Protein AF-A0A914T7I3-F1 (afdb_monomer_lite)

Structure (mmCIF, N/CA/C/O backbone):
data_AF-A0A914T7I3-F1
#
_entry.id   AF-A0A914T7I3-F1
#
loop_
_atom_site.group_PDB
_atom_site.id
_atom_site.type_symbol
_atom_site.label_atom_id
_atom_site.label_alt_id
_atom_site.label_comp_id
_atom_site.label_asym_id
_atom_site.label_entity_id
_atom_site.label_seq_id
_atom_site.pdbx_PDB_ins_code
_atom_site.Cartn_x
_atom_site.Cartn_y
_atom_site.Cartn_z
_atom_site.occupancy
_atom_site.B_iso_or_equiv
_atom_site.auth_seq_id
_atom_site.auth_comp_id
_atom_site.auth_asym_id
_atom_site.auth_atom_id
_atom_site.pdbx_PDB_model_num
ATOM 1 N N . MET A 1 1 ? -18.092 8.099 -23.562 1.00 30.84 1 MET A N 1
ATOM 2 C CA . MET A 1 1 ? -17.342 7.133 -24.393 1.00 30.84 1 MET A CA 1
ATOM 3 C C . MET A 1 1 ? -16.176 7.878 -25.023 1.00 30.84 1 MET A C 1
ATOM 5 O O . MET A 1 1 ? -16.435 8.705 -25.885 1.00 30.84 1 MET A O 1
ATOM 9 N N . CYS A 1 2 ? -14.937 7.643 -24.582 1.00 32.59 2 CYS A N 1
ATOM 10 C CA . CYS A 1 2 ? -13.759 8.026 -25.370 1.00 32.59 2 CYS A CA 1
ATOM 11 C C . CYS A 1 2 ? -13.345 6.809 -26.188 1.00 32.59 2 CYS A C 1
ATOM 13 O O . CYS A 1 2 ? -13.200 5.716 -25.645 1.00 32.59 2 CYS A O 1
ATOM 15 N N . ARG A 1 3 ? -13.252 7.001 -27.499 1.00 40.59 3 ARG A N 1
ATOM 16 C CA . ARG A 1 3 ? -13.008 5.961 -28.489 1.00 40.59 3 ARG A CA 1
ATOM 17 C C . ARG A 1 3 ? -11.895 6.465 -29.398 1.00 40.59 3 ARG A C 1
ATOM 19 O O . ARG A 1 3 ? -12.193 7.022 -30.439 1.00 40.59 3 ARG A O 1
ATOM 26 N N . ASP A 1 4 ? -10.662 6.395 -28.910 1.00 36.91 4 ASP A N 1
ATOM 27 C CA . ASP A 1 4 ? -9.439 6.178 -29.695 1.00 36.91 4 ASP A CA 1
ATOM 28 C C . ASP A 1 4 ? -8.217 6.288 -28.781 1.00 36.91 4 ASP A C 1
ATOM 30 O O . ASP A 1 4 ? -8.103 7.219 -27.986 1.00 36.91 4 ASP A O 1
ATOM 34 N N . ILE A 1 5 ? -7.327 5.303 -28.888 1.00 45.00 5 ILE A N 1
ATOM 35 C CA . ILE A 1 5 ? -6.165 5.102 -28.007 1.00 45.00 5 ILE A CA 1
ATOM 36 C C . ILE A 1 5 ? -4.919 5.846 -28.542 1.00 45.00 5 ILE A C 1
ATOM 38 O O . ILE A 1 5 ? -3.933 6.038 -27.841 1.00 45.00 5 ILE A O 1
ATOM 42 N N . THR A 1 6 ? -4.984 6.368 -29.768 1.00 40.97 6 THR A N 1
ATOM 43 C CA . THR A 1 6 ? -3.854 6.994 -30.478 1.00 40.97 6 THR A CA 1
ATOM 44 C C . THR A 1 6 ? -3.780 8.510 -30.357 1.00 40.97 6 THR A C 1
ATOM 46 O O . THR A 1 6 ? -2.711 9.089 -30.536 1.00 40.97 6 THR A O 1
ATOM 49 N N . ASN A 1 7 ? -4.877 9.170 -30.000 1.00 31.97 7 ASN A N 1
ATOM 50 C CA . ASN A 1 7 ? -4.812 10.541 -29.530 1.00 31.97 7 ASN A CA 1
ATOM 51 C C . ASN A 1 7 ? -4.794 10.453 -28.022 1.00 31.97 7 ASN A C 1
ATOM 53 O O . ASN A 1 7 ? -5.837 10.154 -27.444 1.00 31.97 7 ASN A O 1
ATOM 57 N N . LEU A 1 8 ? -3.617 10.693 -27.426 1.00 43.69 8 LEU A N 1
ATOM 58 C CA . LEU A 1 8 ? -3.456 11.100 -26.033 1.00 43.69 8 LEU A CA 1
ATOM 59 C C . LEU A 1 8 ? -4.596 12.055 -25.721 1.00 43.69 8 LEU A C 1
ATOM 61 O O . LEU A 1 8 ? -4.519 13.256 -25.991 1.00 43.69 8 LEU A O 1
ATOM 65 N N . CYS A 1 9 ? -5.697 11.499 -25.222 1.00 40.34 9 CYS A N 1
ATOM 66 C CA . CYS A 1 9 ? -6.759 12.292 -24.692 1.00 40.34 9 CYS A CA 1
ATOM 67 C C . CYS A 1 9 ? -6.040 12.970 -23.542 1.00 40.34 9 CYS A C 1
ATOM 69 O O . CYS A 1 9 ? -5.784 12.358 -22.506 1.00 40.34 9 CYS A O 1
ATOM 71 N N . ASN A 1 10 ? -5.711 14.246 -23.737 1.00 44.91 10 ASN A N 1
ATOM 72 C CA . ASN A 1 10 ? -5.948 15.224 -22.709 1.00 44.91 10 ASN A CA 1
ATOM 73 C C . ASN A 1 10 ? -7.384 14.945 -22.269 1.00 44.91 10 ASN A C 1
ATOM 75 O O . ASN A 1 10 ? -8.338 15.560 -22.743 1.00 44.91 10 ASN A O 1
ATOM 79 N N . THR A 1 11 ? -7.541 13.994 -21.345 1.00 46.31 11 THR A N 1
ATOM 80 C CA . THR A 1 11 ? -8.465 14.173 -20.259 1.00 46.31 11 THR A CA 1
ATOM 81 C C . THR A 1 11 ? -7.987 15.484 -19.683 1.00 46.31 11 THR A C 1
ATOM 83 O O . THR A 1 11 ? -7.091 15.536 -18.839 1.00 46.31 11 THR A O 1
ATOM 86 N N . LEU A 1 12 ? -8.549 16.567 -20.236 1.00 37.44 12 LEU A N 1
ATOM 87 C CA . LEU A 1 12 ? -8.950 17.711 -19.465 1.00 37.44 12 LEU A CA 1
ATOM 88 C C . LEU A 1 12 ? -9.180 17.136 -18.086 1.00 37.44 12 LEU A C 1
ATOM 90 O O . LEU A 1 12 ? -9.976 16.204 -17.920 1.00 37.44 12 LEU A O 1
ATOM 94 N N . LEU A 1 13 ? -8.335 17.590 -17.171 1.00 42.75 13 LEU A N 1
ATOM 95 C CA . LEU A 1 13 ? -8.708 17.881 -15.812 1.00 42.75 13 LEU A CA 1
ATOM 96 C C . LEU A 1 13 ? -10.145 18.412 -15.865 1.00 42.75 13 LEU A C 1
ATOM 98 O O . LEU A 1 13 ? -10.390 19.612 -15.843 1.00 42.75 13 LEU A O 1
ATOM 102 N N . VAL A 1 14 ? -11.109 17.508 -16.033 1.00 35.22 14 VAL A N 1
ATOM 103 C CA . VAL A 1 14 ? -12.415 17.662 -15.474 1.00 35.22 14 VAL A CA 1
ATOM 104 C C . VAL A 1 14 ? -12.006 17.647 -14.031 1.00 35.22 14 VAL A C 1
ATOM 106 O O . VAL A 1 14 ? -11.635 16.611 -13.475 1.00 35.22 14 VAL A O 1
ATOM 109 N N . ASP A 1 15 ? -11.916 18.857 -13.506 1.00 38.00 15 ASP A N 1
ATOM 110 C CA . ASP A 1 15 ? -12.089 19.167 -12.112 1.00 38.00 15 ASP A CA 1
ATOM 111 C C . ASP A 1 15 ? -13.454 18.580 -11.739 1.00 38.00 15 ASP A C 1
ATOM 113 O O . ASP A 1 15 ? -14.461 19.260 -11.572 1.00 38.00 15 ASP A O 1
ATOM 117 N N . TYR A 1 16 ? -13.531 17.249 -11.751 1.00 38.94 16 TYR A N 1
ATOM 118 C CA . TYR A 1 16 ? -14.542 16.503 -11.071 1.00 38.94 16 TYR A CA 1
ATOM 119 C C . TYR A 1 16 ? -14.096 16.692 -9.643 1.00 38.94 16 TYR A C 1
ATOM 121 O O . TYR A 1 16 ? -13.355 15.882 -9.104 1.00 38.94 16 TYR A O 1
ATOM 129 N N . SER A 1 17 ? -14.443 17.852 -9.093 1.00 37.62 17 SER A N 1
ATOM 130 C CA . SER A 1 17 ? -14.629 17.992 -7.673 1.00 37.62 17 SER A CA 1
ATOM 131 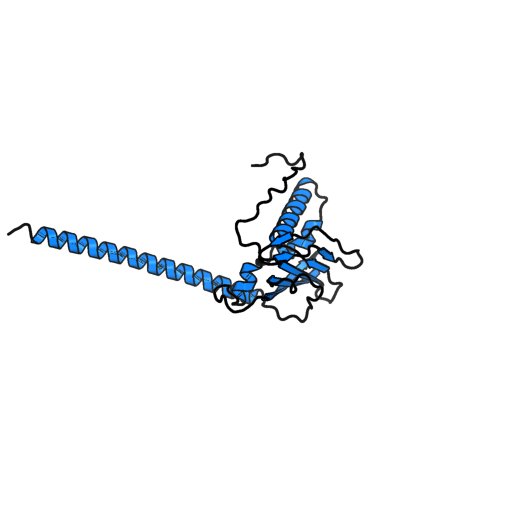C C . SER A 1 17 ? -15.720 16.973 -7.373 1.00 37.62 17 SER A C 1
ATOM 133 O O . SER A 1 17 ? -16.877 17.209 -7.750 1.00 37.62 17 SER A O 1
ATOM 135 N N . PRO A 1 18 ? -15.388 15.775 -6.846 1.00 40.47 18 PRO A N 1
ATOM 136 C CA . PRO A 1 18 ? -16.447 14.916 -6.369 1.00 40.47 18 PRO A CA 1
ATOM 137 C C . PRO A 1 18 ? -17.234 15.768 -5.369 1.00 40.47 18 PRO A C 1
ATOM 139 O O . PRO A 1 18 ? -16.640 16.455 -4.538 1.00 40.47 18 PRO A O 1
ATOM 142 N N . GLN A 1 19 ? -18.566 15.773 -5.454 1.00 43.12 19 GLN A N 1
ATOM 143 C CA . GLN A 1 19 ? -19.423 16.344 -4.406 1.00 43.12 19 GLN A CA 1
ATOM 144 C C . GLN A 1 19 ? -19.357 15.473 -3.136 1.00 43.12 19 GLN A C 1
ATOM 146 O O . GLN A 1 19 ? -20.359 15.016 -2.600 1.00 43.12 19 GLN A O 1
ATOM 151 N N . THR A 1 20 ? -18.147 15.220 -2.666 1.00 44.78 20 THR A N 1
ATOM 152 C CA . THR A 1 20 ? -17.792 14.617 -1.395 1.00 44.78 20 THR A CA 1
ATOM 153 C C . THR A 1 20 ? -16.919 15.661 -0.731 1.00 44.78 20 THR A C 1
ATOM 155 O O . THR A 1 20 ? -15.946 16.094 -1.344 1.00 44.78 20 THR A O 1
ATOM 158 N N . ASN A 1 21 ? -17.291 16.113 0.465 1.00 50.88 21 ASN A N 1
ATOM 159 C CA . ASN A 1 21 ? -16.536 17.089 1.247 1.00 50.88 21 ASN A CA 1
ATOM 160 C C . ASN A 1 21 ? -15.027 16.801 1.147 1.00 50.88 21 ASN A C 1
ATOM 162 O O . ASN A 1 21 ? -14.542 15.840 1.735 1.00 50.88 21 ASN A O 1
ATOM 166 N N . ILE A 1 22 ? -14.300 17.584 0.347 1.00 56.22 22 ILE A N 1
ATOM 167 C CA . ILE A 1 22 ? -12.868 17.388 0.120 1.00 56.22 22 ILE A CA 1
ATOM 168 C C . ILE A 1 22 ? -12.171 17.741 1.435 1.00 56.22 22 ILE A C 1
ATOM 170 O O . ILE A 1 22 ? -12.122 18.912 1.810 1.00 56.22 22 ILE A O 1
ATOM 174 N N . THR A 1 23 ? -11.697 16.738 2.179 1.00 70.00 23 THR A N 1
ATOM 175 C CA . THR A 1 23 ? -11.229 16.940 3.561 1.00 70.00 23 THR A CA 1
ATOM 176 C C . THR A 1 23 ? -9.726 17.159 3.699 1.00 70.00 23 THR A C 1
ATOM 178 O O . THR A 1 23 ? -9.313 17.755 4.693 1.00 70.00 23 THR A O 1
ATOM 181 N N . GLN A 1 24 ? -8.892 16.708 2.751 1.00 82.44 24 GLN A N 1
ATOM 182 C CA . GLN A 1 24 ? -7.433 16.842 2.864 1.00 82.44 24 GLN A CA 1
ATOM 183 C C . GLN A 1 24 ? -6.674 16.750 1.529 1.00 82.44 24 GLN A C 1
ATOM 185 O O . GLN A 1 24 ? -7.163 16.220 0.533 1.00 82.44 24 GLN A O 1
ATOM 190 N N . GLU A 1 25 ? -5.453 17.286 1.534 1.00 87.88 25 GLU A N 1
ATOM 191 C CA . GLU A 1 25 ? -4.462 17.169 0.461 1.00 87.88 25 GLU A CA 1
ATOM 192 C C . GLU A 1 25 ? -3.458 16.064 0.814 1.00 87.88 25 GLU A C 1
ATOM 194 O O . GLU A 1 25 ? -2.977 16.017 1.948 1.00 87.88 25 GLU A O 1
ATOM 199 N N . CYS A 1 26 ? -3.143 15.199 -0.149 1.00 88.19 26 CYS A N 1
ATOM 200 C CA . CYS A 1 26 ? -2.231 14.070 -0.016 1.00 88.19 26 CYS A CA 1
ATOM 201 C C . CYS A 1 26 ? -0.949 14.299 -0.826 1.00 88.19 26 CYS A C 1
ATOM 203 O O . CYS A 1 26 ? -1.005 14.585 -2.030 1.00 88.19 26 CYS A O 1
ATOM 205 N N . THR A 1 27 ? 0.206 14.115 -0.186 1.00 88.75 27 THR A N 1
ATOM 206 C CA . THR A 1 27 ? 1.511 14.101 -0.855 1.00 88.75 27 THR A CA 1
ATOM 207 C C . THR A 1 27 ? 1.590 12.893 -1.778 1.00 88.75 27 THR A C 1
ATOM 209 O O . THR A 1 27 ? 1.463 11.760 -1.319 1.00 88.75 27 THR A O 1
ATOM 212 N N . PHE A 1 28 ? 1.815 13.123 -3.073 1.00 89.31 28 PHE A N 1
ATOM 213 C CA . PHE A 1 28 ? 1.936 12.042 -4.050 1.00 89.31 28 PHE A CA 1
ATOM 214 C C . PHE A 1 28 ? 3.401 11.834 -4.432 1.00 89.31 28 PHE A C 1
ATOM 216 O O . PHE A 1 28 ? 3.978 12.630 -5.172 1.00 89.31 28 PHE A O 1
ATOM 223 N N . SER A 1 29 ? 4.002 10.752 -3.943 1.00 89.12 29 SER A N 1
ATOM 224 C CA . SER A 1 29 ? 5.387 10.405 -4.254 1.00 89.12 29 SER A CA 1
ATOM 225 C C . SER A 1 29 ? 5.620 8.899 -4.311 1.00 89.12 29 SER A C 1
ATOM 227 O O . SER A 1 29 ? 4.812 8.089 -3.849 1.00 89.12 29 SER A O 1
ATOM 229 N N . THR A 1 30 ? 6.742 8.513 -4.905 1.00 88.38 30 THR A N 1
ATOM 230 C CA . THR A 1 30 ? 7.237 7.139 -4.903 1.00 88.38 30 THR A CA 1
ATOM 231 C C . THR A 1 30 ? 8.731 7.143 -4.616 1.00 88.38 30 THR A C 1
ATOM 233 O O . THR A 1 30 ? 9.507 7.703 -5.385 1.00 88.38 30 THR A O 1
ATOM 236 N N . ASP A 1 31 ? 9.118 6.518 -3.511 1.00 88.00 31 ASP A N 1
ATOM 237 C CA . ASP A 1 31 ? 10.499 6.291 -3.106 1.00 88.00 31 ASP A CA 1
ATOM 238 C C . ASP A 1 31 ? 10.885 4.865 -3.498 1.00 88.00 31 ASP A C 1
ATOM 240 O O . ASP A 1 31 ? 10.358 3.898 -2.942 1.00 88.00 31 ASP A O 1
ATOM 244 N N . LEU A 1 32 ? 11.780 4.737 -4.475 1.00 84.88 32 LEU A N 1
ATOM 245 C CA . LEU A 1 32 ? 12.322 3.456 -4.920 1.00 84.88 32 LEU A CA 1
ATOM 246 C C . LEU A 1 32 ? 13.715 3.245 -4.308 1.00 84.88 32 LEU A C 1
ATOM 248 O O . LEU A 1 32 ? 14.496 4.199 -4.240 1.00 84.88 32 LEU A O 1
ATOM 252 N N . PRO A 1 33 ? 14.061 2.014 -3.893 1.00 79.56 33 PRO A N 1
ATOM 253 C CA . PRO A 1 33 ? 15.414 1.666 -3.490 1.00 79.56 33 PRO A CA 1
ATOM 254 C C . PRO A 1 33 ? 16.443 2.085 -4.535 1.00 79.56 33 PRO A C 1
ATOM 256 O O . PRO A 1 33 ? 16.257 1.824 -5.720 1.00 79.56 33 PRO A O 1
ATOM 259 N N . GLU A 1 34 ? 17.531 2.716 -4.090 1.00 76.06 34 GLU A N 1
ATOM 260 C CA . GLU A 1 34 ? 18.686 3.074 -4.937 1.00 76.06 34 GLU A CA 1
ATOM 261 C C . GLU A 1 34 ? 18.390 4.083 -6.066 1.00 76.06 34 GLU A C 1
ATOM 263 O O . GLU A 1 34 ? 19.274 4.408 -6.858 1.00 76.06 34 GLU A O 1
ATOM 268 N N . GLN A 1 35 ? 17.175 4.633 -6.116 1.00 79.19 35 GLN A N 1
ATOM 269 C CA . GLN A 1 35 ? 16.758 5.647 -7.080 1.00 79.19 35 GLN A CA 1
ATOM 270 C C . GLN A 1 35 ? 16.308 6.930 -6.372 1.00 79.19 35 GLN A C 1
ATOM 272 O O . GLN A 1 35 ? 16.127 6.982 -5.156 1.00 79.19 35 GLN A O 1
ATOM 277 N N . HIS A 1 36 ? 16.141 8.003 -7.145 1.00 79.44 36 HIS A N 1
ATOM 278 C CA . HIS A 1 36 ? 15.580 9.244 -6.625 1.00 79.44 36 HIS A CA 1
ATOM 279 C C . HIS A 1 36 ? 14.075 9.118 -6.379 1.00 79.44 36 HIS A C 1
ATOM 281 O O . HIS A 1 36 ? 13.356 8.479 -7.147 1.00 79.44 36 HIS A O 1
ATOM 287 N N . THR A 1 37 ? 13.598 9.801 -5.338 1.00 83.75 37 THR A N 1
ATOM 288 C CA . THR A 1 37 ? 12.171 9.987 -5.077 1.00 83.75 37 THR A CA 1
ATOM 289 C C . THR A 1 37 ? 11.483 10.619 -6.283 1.00 83.75 37 THR A C 1
ATOM 291 O O . THR A 1 37 ? 11.808 11.735 -6.695 1.00 83.75 37 THR A O 1
ATOM 294 N N . LEU A 1 38 ? 10.480 9.928 -6.815 1.00 85.69 38 LEU A N 1
ATOM 295 C CA . LEU A 1 38 ? 9.586 10.457 -7.834 1.00 85.69 38 LEU A CA 1
ATOM 296 C C . LEU A 1 38 ? 8.498 11.279 -7.141 1.00 85.69 38 LEU A C 1
ATOM 298 O O . LEU A 1 38 ? 7.660 10.726 -6.431 1.00 85.69 38 LEU A O 1
ATOM 302 N N . ILE A 1 39 ? 8.509 12.597 -7.334 1.00 86.06 39 ILE A N 1
ATOM 303 C CA . ILE A 1 39 ? 7.513 13.514 -6.764 1.00 86.06 39 ILE A CA 1
ATOM 304 C C . ILE A 1 39 ? 6.493 13.870 -7.843 1.00 86.06 39 ILE A C 1
ATOM 306 O O . ILE A 1 39 ? 6.851 14.344 -8.922 1.00 86.06 39 ILE A O 1
ATOM 310 N N . TYR A 1 40 ? 5.214 13.676 -7.539 1.00 86.25 40 TYR A N 1
ATOM 311 C CA . TYR A 1 40 ? 4.101 14.017 -8.416 1.00 86.25 40 TYR A CA 1
ATOM 312 C C . TYR A 1 40 ? 3.319 15.205 -7.858 1.00 86.25 40 TYR A C 1
ATOM 314 O O . TYR A 1 40 ? 3.501 15.641 -6.722 1.00 86.25 40 TYR A O 1
ATOM 322 N N . ARG A 1 41 ? 2.392 15.734 -8.664 1.00 86.44 41 ARG A N 1
ATOM 323 C CA . ARG A 1 41 ? 1.444 16.740 -8.178 1.00 86.44 41 ARG A CA 1
ATOM 324 C C . ARG A 1 41 ? 0.568 16.118 -7.094 1.00 86.44 41 ARG A C 1
ATOM 326 O O . ARG A 1 41 ? -0.090 15.113 -7.379 1.00 86.44 41 ARG A O 1
ATOM 333 N N . ASN A 1 42 ? 0.499 16.773 -5.937 1.00 87.81 42 ASN A N 1
ATOM 334 C CA . ASN A 1 42 ? -0.431 16.438 -4.863 1.00 87.81 42 ASN A CA 1
ATOM 335 C C . ASN A 1 42 ? -1.861 16.260 -5.386 1.00 87.81 42 ASN A C 1
ATOM 337 O O . ASN A 1 42 ? -2.243 16.760 -6.453 1.00 87.81 42 ASN A O 1
ATOM 341 N N . CYS A 1 43 ? -2.643 15.502 -4.637 1.00 87.00 43 CYS A N 1
ATOM 342 C CA . CYS A 1 43 ? -4.021 15.173 -4.966 1.00 87.00 43 CYS A CA 1
ATOM 343 C C . CYS A 1 43 ? -4.900 15.353 -3.728 1.00 87.00 43 CYS A C 1
ATOM 345 O O . CYS A 1 43 ? -4.392 15.458 -2.614 1.00 87.00 43 CYS A O 1
ATOM 347 N N . SER A 1 44 ? -6.213 15.417 -3.920 1.00 86.94 44 SER A N 1
ATOM 348 C CA . SER A 1 44 ? -7.165 15.610 -2.829 1.00 86.94 44 SER A CA 1
ATOM 349 C C . SER A 1 44 ? -8.128 14.438 -2.782 1.00 86.94 44 SER A C 1
ATOM 351 O O . SER A 1 44 ? -8.730 14.090 -3.796 1.00 86.94 44 SER A O 1
ATOM 353 N N . GLU A 1 45 ? -8.256 13.831 -1.610 1.00 85.69 45 GLU A N 1
ATOM 354 C CA . GLU A 1 45 ? -9.118 12.678 -1.370 1.00 85.69 45 GLU A CA 1
ATOM 355 C C . GLU A 1 45 ? -9.555 12.675 0.095 1.00 85.69 45 GLU A C 1
ATOM 357 O O . GLU A 1 45 ? -8.975 13.355 0.947 1.00 85.69 45 GLU A O 1
ATOM 362 N N . GLU A 1 46 ? -10.606 11.923 0.400 1.00 83.31 46 GLU A N 1
ATOM 363 C CA . GLU A 1 46 ? -11.057 11.762 1.776 1.00 83.31 46 GLU A CA 1
ATOM 364 C C . GLU A 1 46 ? -10.001 11.061 2.641 1.00 83.31 46 GLU A C 1
ATOM 366 O O . GLU A 1 46 ? -9.764 11.470 3.779 1.00 83.31 46 GLU A O 1
ATOM 371 N N . TRP A 1 47 ? -9.320 10.064 2.069 1.00 86.62 47 TRP A N 1
ATOM 372 C CA . TRP A 1 47 ? -8.294 9.244 2.704 1.00 86.62 47 TRP A CA 1
ATOM 373 C C . TRP A 1 47 ? -7.007 9.307 1.888 1.00 86.62 47 TRP A C 1
ATOM 375 O O . TRP A 1 47 ? -7.015 9.015 0.698 1.00 86.62 47 TRP A O 1
ATOM 385 N N . CYS A 1 48 ? -5.894 9.649 2.529 1.00 89.88 48 CYS A N 1
ATOM 386 C CA . CYS A 1 48 ? -4.574 9.462 1.934 1.00 89.88 48 CYS A CA 1
ATOM 387 C C . CYS A 1 48 ? -4.080 8.052 2.253 1.00 89.88 48 CYS A C 1
ATOM 389 O O . CYS A 1 48 ? -4.404 7.523 3.321 1.00 89.88 48 CYS A O 1
ATOM 391 N N . PHE A 1 49 ? -3.249 7.473 1.390 1.00 92.00 49 PHE A N 1
ATOM 392 C CA . PHE A 1 49 ? -2.582 6.208 1.682 1.00 92.00 49 PHE A CA 1
ATOM 393 C C . PHE A 1 49 ? -1.060 6.342 1.649 1.00 92.00 49 PHE A C 1
ATOM 395 O O . PHE A 1 49 ? -0.499 7.171 0.926 1.00 92.00 49 PHE A O 1
ATOM 402 N N . THR A 1 50 ? -0.414 5.454 2.395 1.00 93.50 50 THR A N 1
ATOM 403 C CA . THR A 1 50 ? 1.002 5.128 2.258 1.00 93.50 50 THR A CA 1
ATOM 404 C C . THR A 1 50 ? 1.136 3.615 2.174 1.00 93.50 50 THR A C 1
ATOM 406 O O . THR A 1 50 ? 0.610 2.889 3.013 1.00 93.50 50 THR A O 1
ATOM 409 N N . PHE A 1 51 ? 1.843 3.137 1.161 1.00 93.56 51 PHE A N 1
ATOM 410 C CA . PHE A 1 51 ? 2.151 1.736 0.939 1.00 93.56 51 PHE A CA 1
ATOM 411 C C . PHE A 1 51 ? 3.661 1.541 1.011 1.00 93.56 51 PHE A C 1
ATOM 413 O O . PHE A 1 51 ? 4.393 2.081 0.184 1.00 93.56 51 PHE A O 1
ATOM 420 N N . ILE A 1 52 ? 4.120 0.767 1.991 1.00 92.75 52 ILE A N 1
ATOM 421 C CA . ILE A 1 52 ? 5.509 0.308 2.064 1.00 92.75 52 ILE A CA 1
ATOM 422 C C . ILE A 1 52 ? 5.578 -1.163 1.670 1.00 92.75 52 ILE A C 1
ATOM 424 O O . ILE A 1 52 ? 4.704 -1.947 2.037 1.00 92.75 52 ILE A O 1
ATOM 428 N N . SER A 1 53 ? 6.609 -1.542 0.923 1.00 92.81 53 SER A N 1
ATOM 429 C CA . SER A 1 53 ? 6.830 -2.915 0.457 1.00 92.81 53 SER A CA 1
ATOM 430 C C . SER A 1 53 ? 8.305 -3.283 0.489 1.00 92.81 53 SER A C 1
ATOM 432 O O . SER A 1 53 ? 9.166 -2.419 0.353 1.00 92.81 53 SER A O 1
ATOM 434 N N . SER A 1 54 ? 8.591 -4.557 0.736 1.00 93.31 54 SER A N 1
ATOM 435 C CA . SER A 1 54 ? 9.945 -5.110 0.799 1.00 93.31 54 SER A CA 1
ATOM 436 C C . SER A 1 54 ? 9.877 -6.631 0.662 1.00 93.31 54 SER A C 1
ATOM 438 O O . SER A 1 54 ? 8.875 -7.253 1.036 1.00 93.31 54 SER A O 1
ATOM 440 N N . ASP A 1 55 ? 10.955 -7.240 0.182 1.00 92.25 55 ASP A N 1
ATOM 441 C CA . ASP A 1 55 ? 11.131 -8.690 0.200 1.00 92.25 55 ASP A CA 1
ATOM 442 C C . ASP A 1 55 ? 10.989 -9.233 1.629 1.00 92.25 55 ASP A C 1
ATOM 444 O O . ASP A 1 55 ? 11.449 -8.626 2.607 1.00 92.25 55 ASP A O 1
ATOM 448 N N . LYS A 1 56 ? 10.401 -10.426 1.789 1.00 89.44 56 LYS A N 1
ATOM 449 C CA . LYS A 1 56 ? 10.212 -11.024 3.125 1.00 89.44 56 LYS A CA 1
ATOM 450 C C . LYS A 1 56 ? 11.520 -11.257 3.881 1.00 89.44 56 LYS A C 1
ATOM 452 O O . LYS A 1 56 ? 11.509 -11.275 5.110 1.00 89.44 56 LYS A O 1
ATOM 457 N N . THR A 1 57 ? 12.633 -11.407 3.170 1.00 87.06 57 THR A N 1
ATOM 458 C CA . THR A 1 57 ? 13.977 -11.581 3.739 1.00 87.06 57 THR A CA 1
ATOM 459 C C . THR A 1 57 ? 14.581 -10.286 4.297 1.00 87.06 57 THR A C 1
ATOM 461 O O . THR A 1 57 ? 15.644 -10.345 4.908 1.00 87.06 57 THR A O 1
ATOM 464 N N . GLY A 1 58 ? 13.899 -9.140 4.159 1.00 76.81 58 GLY A N 1
ATOM 465 C CA . GLY A 1 58 ? 14.356 -7.843 4.669 1.00 76.81 58 GLY A CA 1
ATOM 466 C C . GLY A 1 58 ? 15.097 -6.998 3.632 1.00 76.81 58 GLY A C 1
ATOM 467 O O . GLY A 1 58 ? 16.061 -6.322 3.982 1.00 76.81 58 GLY A O 1
ATOM 468 N N . GLY A 1 59 ? 14.659 -7.050 2.371 1.00 80.38 59 GLY A N 1
ATOM 469 C CA . GLY A 1 59 ? 15.213 -6.246 1.280 1.00 80.38 59 GLY A CA 1
ATOM 470 C C . GLY A 1 59 ? 14.928 -4.747 1.422 1.00 80.38 59 GLY A C 1
ATOM 471 O O . GLY A 1 59 ? 14.245 -4.293 2.349 1.00 80.38 59 GLY A O 1
ATOM 472 N N . ALA A 1 60 ? 15.436 -3.954 0.482 1.00 84.62 60 ALA A N 1
ATOM 473 C CA . ALA A 1 60 ? 15.195 -2.517 0.476 1.00 84.62 60 ALA A CA 1
ATOM 474 C C . ALA A 1 60 ? 13.690 -2.196 0.398 1.00 84.62 60 ALA A C 1
ATOM 476 O O . ALA A 1 60 ? 12.912 -2.928 -0.210 1.00 84.62 60 ALA A O 1
ATOM 477 N N . THR A 1 61 ? 13.272 -1.124 1.074 1.00 89.06 61 THR A N 1
ATOM 478 C CA . THR A 1 61 ? 11.854 -0.762 1.170 1.00 89.06 61 THR A CA 1
ATOM 479 C C . THR A 1 61 ? 11.481 0.239 0.084 1.00 89.06 61 THR A C 1
ATOM 481 O O . THR A 1 61 ? 12.062 1.320 0.015 1.00 89.06 61 THR A O 1
ATOM 484 N N . THR A 1 62 ? 10.475 -0.101 -0.713 1.00 89.75 62 THR A N 1
ATOM 485 C CA . THR A 1 62 ? 9.797 0.824 -1.625 1.00 89.75 62 THR A CA 1
ATOM 486 C C . THR A 1 62 ? 8.638 1.485 -0.893 1.00 89.75 62 THR A C 1
ATOM 488 O O . THR A 1 62 ? 7.864 0.796 -0.227 1.00 89.75 62 THR A O 1
ATOM 491 N N . THR A 1 63 ? 8.481 2.801 -1.043 1.00 91.00 63 THR A N 1
ATOM 492 C CA . THR A 1 63 ? 7.365 3.559 -0.457 1.00 91.00 63 THR A CA 1
ATOM 493 C C . THR A 1 63 ? 6.566 4.266 -1.544 1.00 91.00 63 THR A C 1
ATOM 495 O O . THR A 1 63 ? 7.120 4.986 -2.364 1.00 91.00 63 THR A O 1
ATOM 498 N N . GLN A 1 64 ? 5.249 4.100 -1.547 1.00 91.00 64 GLN A N 1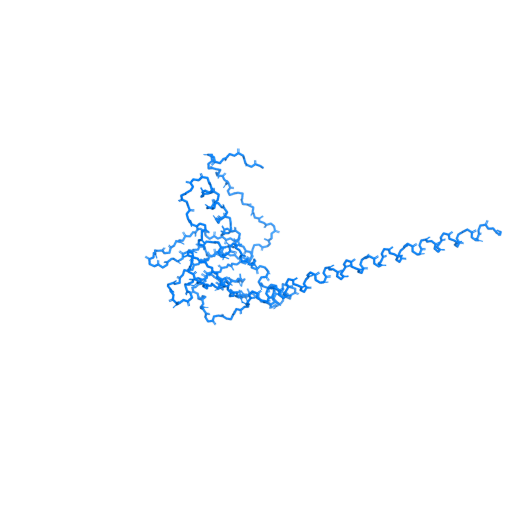
ATOM 499 C CA . GLN A 1 64 ? 4.316 4.827 -2.407 1.00 91.00 64 GLN A CA 1
ATOM 500 C C . GLN A 1 64 ? 3.344 5.603 -1.523 1.00 91.00 64 GLN A C 1
ATOM 502 O O . GLN A 1 64 ? 2.819 5.050 -0.562 1.00 91.00 64 GLN A O 1
ATOM 507 N N . LYS A 1 65 ? 3.098 6.875 -1.829 1.00 91.06 65 LYS A N 1
ATOM 508 C CA . LYS A 1 65 ? 2.178 7.737 -1.072 1.00 91.06 65 LYS A CA 1
ATOM 509 C C . LYS A 1 65 ? 1.246 8.456 -2.018 1.00 91.06 65 LYS A C 1
ATOM 511 O O . LYS A 1 65 ? 1.662 8.772 -3.126 1.00 91.06 65 LYS A O 1
ATOM 516 N N . GLY A 1 66 ? 0.036 8.779 -1.584 1.00 91.31 66 GLY A N 1
ATOM 517 C CA . GLY A 1 66 ? -0.834 9.686 -2.326 1.00 91.31 66 GLY A CA 1
ATOM 518 C C . GLY A 1 66 ? -2.306 9.387 -2.132 1.00 91.31 66 GLY A C 1
ATOM 519 O O . GLY A 1 66 ? -2.738 8.988 -1.053 1.00 91.31 66 GLY A O 1
ATOM 520 N N . CYS A 1 67 ? -3.064 9.601 -3.202 1.00 89.56 67 CYS A N 1
ATOM 521 C CA . CYS A 1 67 ? -4.478 9.261 -3.276 1.00 89.56 67 CYS A CA 1
ATOM 522 C C . CYS A 1 67 ? -4.632 7.876 -3.893 1.00 89.56 67 CYS A C 1
ATOM 524 O O . CYS A 1 67 ? -3.985 7.550 -4.900 1.00 89.56 67 CYS A O 1
ATOM 526 N N . GLU A 1 68 ? -5.504 7.081 -3.296 1.00 88.06 68 GLU A N 1
ATOM 527 C CA . GLU A 1 68 ? -5.859 5.747 -3.740 1.00 88.06 68 GLU A CA 1
ATOM 528 C C . GLU A 1 68 ? -6.417 5.803 -5.164 1.00 88.06 68 GLU A C 1
ATOM 530 O O . GLU A 1 68 ? -5.860 5.171 -6.062 1.00 88.06 68 GLU A O 1
ATOM 535 N N . SER A 1 69 ? -7.431 6.637 -5.415 1.00 88.44 69 SER A N 1
ATOM 536 C CA . SER A 1 69 ? -8.047 6.784 -6.745 1.00 88.44 69 SER A CA 1
ATOM 537 C C . SER A 1 69 ? -7.029 7.075 -7.851 1.00 88.44 69 SER A C 1
ATOM 539 O O . SER A 1 69 ? -7.047 6.447 -8.913 1.00 88.44 69 SER A O 1
ATOM 541 N N . ARG A 1 70 ? -6.094 7.996 -7.598 1.00 88.88 70 ARG A N 1
ATOM 542 C CA . ARG A 1 70 ? -5.077 8.393 -8.579 1.00 88.88 70 ARG A CA 1
ATOM 543 C C . ARG A 1 70 ? -4.034 7.302 -8.817 1.00 88.88 70 ARG A C 1
ATOM 545 O O . ARG A 1 70 ? -3.591 7.124 -9.951 1.00 88.88 70 ARG A O 1
ATOM 552 N N . SER A 1 71 ? -3.671 6.561 -7.775 1.00 89.31 71 SER A N 1
ATOM 553 C CA . SER A 1 71 ? -2.724 5.446 -7.879 1.00 89.31 71 SER A CA 1
ATOM 554 C C . SER A 1 71 ? -3.334 4.262 -8.627 1.00 89.31 71 SER A C 1
ATOM 556 O O . SER A 1 71 ? -2.684 3.679 -9.494 1.00 89.31 71 SER A O 1
ATOM 558 N N . LEU A 1 72 ? -4.613 3.965 -8.379 1.00 90.06 72 LEU A N 1
ATOM 559 C CA . LEU A 1 72 ? -5.361 2.946 -9.117 1.00 90.06 72 LEU A CA 1
ATOM 560 C C . LEU A 1 72 ? -5.545 3.320 -10.587 1.00 90.06 72 LEU A C 1
ATOM 562 O O . LEU A 1 72 ? -5.376 2.472 -11.461 1.00 90.06 72 LEU A O 1
ATOM 566 N N . LEU A 1 73 ? -5.844 4.588 -10.877 1.00 89.81 73 LEU A N 1
ATOM 567 C CA . LEU A 1 73 ? -5.934 5.059 -12.256 1.00 89.81 73 LEU A CA 1
ATOM 568 C C . LEU A 1 73 ? -4.599 4.877 -12.988 1.00 89.81 73 LEU A C 1
ATOM 570 O O . LEU A 1 73 ? -4.585 4.346 -14.097 1.00 89.81 73 LEU A O 1
ATOM 574 N N . LYS A 1 74 ? -3.482 5.254 -12.350 1.00 88.50 74 LYS A N 1
ATOM 575 C CA . LYS A 1 74 ? -2.142 5.063 -12.918 1.00 88.50 74 LYS A CA 1
ATOM 576 C C . LYS A 1 74 ? -1.851 3.581 -13.184 1.00 88.50 74 LYS A C 1
ATOM 578 O O . LYS A 1 74 ? -1.336 3.259 -14.249 1.00 88.50 74 LYS A O 1
ATOM 583 N N . HIS A 1 75 ? -2.229 2.681 -12.271 1.00 91.19 75 HIS A N 1
ATOM 584 C CA . HIS A 1 75 ? -2.110 1.234 -12.485 1.00 91.19 75 HIS A CA 1
ATOM 585 C C . HIS A 1 75 ? -2.853 0.779 -13.748 1.00 91.19 75 HIS A C 1
ATOM 587 O O . HIS A 1 75 ? -2.266 0.129 -14.610 1.00 91.19 75 HIS A O 1
ATOM 593 N N . VAL A 1 76 ? -4.133 1.149 -13.875 1.00 92.12 76 VAL A N 1
ATOM 594 C CA . VAL A 1 76 ? -4.974 0.761 -15.019 1.00 92.12 76 VAL A CA 1
ATOM 595 C C . VAL A 1 76 ? -4.405 1.300 -16.332 1.00 92.12 76 VAL A C 1
ATOM 597 O O . VAL A 1 76 ? -4.342 0.564 -17.312 1.00 92.12 76 VAL A O 1
ATOM 600 N N . GLN A 1 77 ? -3.949 2.554 -16.351 1.00 90.81 77 GLN A N 1
ATOM 601 C CA . GLN A 1 77 ? -3.324 3.163 -17.528 1.00 90.81 77 GLN A CA 1
ATOM 602 C C . GLN A 1 77 ? -2.025 2.451 -17.914 1.00 90.81 77 GLN A C 1
ATOM 604 O O . GLN A 1 77 ? -1.851 2.088 -19.075 1.00 90.81 77 GLN A O 1
ATOM 609 N N . ASN A 1 78 ? -1.142 2.199 -16.946 1.00 89.69 78 ASN A N 1
ATOM 610 C CA . ASN A 1 78 ? 0.125 1.520 -17.200 1.00 89.69 78 ASN A CA 1
ATOM 611 C C . ASN A 1 78 ? -0.090 0.095 -17.722 1.00 89.69 78 ASN A C 1
ATOM 613 O O . ASN A 1 78 ? 0.583 -0.325 -18.661 1.00 89.69 78 ASN A O 1
ATOM 617 N N . LYS A 1 79 ? -1.072 -0.621 -17.166 1.00 92.00 79 LYS A N 1
ATOM 618 C CA . LYS A 1 79 ? -1.438 -1.957 -17.631 1.00 92.00 79 LYS A CA 1
ATOM 619 C C . LYS A 1 79 ? -2.027 -1.936 -19.043 1.00 92.00 79 LYS A C 1
ATOM 621 O O . LYS A 1 79 ? -1.657 -2.773 -19.853 1.00 92.00 79 LYS A O 1
ATOM 626 N N . ALA A 1 80 ? -2.891 -0.971 -19.363 1.00 90.75 80 ALA A N 1
ATOM 627 C CA . ALA A 1 80 ? -3.448 -0.831 -20.710 1.00 90.75 80 ALA A CA 1
ATOM 628 C C . ALA A 1 80 ? -2.356 -0.553 -21.761 1.00 90.75 80 ALA A C 1
ATOM 630 O O . ALA A 1 80 ? -2.362 -1.156 -22.831 1.00 90.75 80 ALA A O 1
ATOM 631 N N . ILE A 1 81 ? -1.381 0.303 -21.428 1.00 90.62 81 ILE A N 1
ATOM 632 C CA . ILE A 1 81 ? -0.212 0.577 -22.280 1.00 90.62 81 ILE A CA 1
ATOM 633 C C . ILE A 1 81 ? 0.607 -0.701 -22.499 1.00 90.62 81 ILE A C 1
ATOM 635 O O . ILE A 1 81 ? 1.012 -0.984 -23.621 1.00 90.62 81 ILE A O 1
ATOM 639 N N . ASP A 1 82 ? 0.839 -1.499 -21.457 1.00 91.44 82 ASP A N 1
ATOM 640 C CA . ASP A 1 82 ? 1.543 -2.778 -21.599 1.00 91.44 82 ASP A CA 1
ATOM 641 C C . ASP A 1 82 ? 0.752 -3.804 -22.424 1.00 91.44 82 ASP A C 1
ATOM 643 O O . ASP A 1 82 ? 1.300 -4.563 -23.224 1.00 91.44 82 ASP A O 1
ATOM 647 N N . GLU A 1 83 ? -0.570 -3.829 -22.267 1.00 92.50 83 GLU A N 1
ATOM 648 C CA . GLU A 1 83 ? -1.441 -4.695 -23.051 1.00 92.50 83 GLU A CA 1
ATOM 649 C C . GLU A 1 83 ? -1.347 -4.385 -24.550 1.00 92.50 83 GLU A C 1
ATOM 651 O O . GLU A 1 83 ? -1.303 -5.327 -25.348 1.00 92.50 83 GLU A O 1
ATOM 656 N N . GLU A 1 84 ? -1.236 -3.104 -24.903 1.00 92.31 84 GLU A N 1
ATOM 657 C CA . GLU A 1 84 ? -1.114 -2.607 -26.274 1.00 92.31 84 GLU A CA 1
ATOM 658 C C . GLU A 1 84 ? 0.308 -2.733 -26.844 1.00 92.31 84 GLU A C 1
ATOM 660 O O . GLU A 1 84 ? 0.486 -3.259 -27.943 1.00 92.31 84 GLU A O 1
ATOM 665 N N . PHE A 1 85 ? 1.327 -2.288 -26.103 1.00 91.44 85 PHE A N 1
ATOM 666 C CA . PHE A 1 85 ? 2.695 -2.117 -26.609 1.00 91.44 85 PHE A CA 1
ATOM 667 C C . PHE A 1 85 ? 3.717 -3.122 -26.057 1.00 91.44 85 PHE A C 1
ATOM 669 O O . PHE A 1 85 ? 4.833 -3.185 -26.574 1.00 91.44 85 PHE A O 1
ATOM 676 N N . LYS A 1 86 ? 3.360 -3.922 -25.040 1.00 89.81 86 LYS A N 1
ATOM 677 C CA . LYS A 1 86 ? 4.216 -4.953 -24.407 1.00 89.81 86 LYS A CA 1
ATOM 678 C C . LYS A 1 86 ? 5.552 -4.429 -23.875 1.00 89.81 86 LYS A C 1
ATOM 680 O O . LYS A 1 86 ? 6.560 -5.133 -23.919 1.00 89.81 86 LYS A O 1
ATOM 685 N N . ASN A 1 87 ? 5.583 -3.176 -23.434 1.00 85.25 87 ASN A N 1
ATOM 686 C CA . ASN A 1 87 ? 6.811 -2.486 -23.049 1.00 85.25 87 ASN A CA 1
ATOM 687 C C . ASN A 1 87 ? 6.713 -1.742 -21.711 1.00 85.25 87 ASN A C 1
ATOM 689 O O . ASN A 1 87 ? 7.628 -0.982 -21.393 1.00 85.25 87 ASN A O 1
ATOM 693 N N . ASN A 1 88 ? 5.639 -1.927 -20.937 1.00 84.25 88 ASN A N 1
ATOM 694 C CA . ASN A 1 88 ? 5.437 -1.177 -19.702 1.00 84.25 88 ASN A CA 1
ATOM 695 C C . ASN A 1 88 ? 5.288 -2.120 -18.509 1.00 84.25 88 ASN A C 1
ATOM 697 O O . ASN A 1 88 ? 4.241 -2.711 -18.289 1.00 84.25 88 ASN A O 1
ATOM 701 N N . THR A 1 89 ? 6.324 -2.216 -17.682 1.00 85.25 89 THR A N 1
ATOM 702 C CA . THR A 1 89 ? 6.311 -3.061 -16.481 1.00 85.25 89 THR A CA 1
ATOM 703 C C . THR A 1 89 ? 5.917 -2.302 -15.213 1.00 85.25 89 THR A C 1
ATOM 705 O O . THR A 1 89 ? 5.788 -2.905 -14.149 1.00 85.25 89 THR A O 1
ATOM 708 N N . GLU A 1 90 ? 5.674 -0.988 -15.285 1.00 83.75 90 GLU A N 1
ATOM 709 C CA . GLU A 1 90 ? 5.417 -0.168 -14.094 1.00 83.75 90 GLU A CA 1
ATOM 710 C C . GLU A 1 90 ? 4.145 -0.578 -13.333 1.00 83.75 90 GLU A C 1
ATOM 712 O O . GLU A 1 90 ? 4.001 -0.305 -12.138 1.00 83.75 90 GLU A O 1
ATOM 717 N N . TRP A 1 91 ? 3.193 -1.225 -14.010 1.00 86.44 91 TRP A N 1
ATOM 718 C CA . TRP A 1 91 ? 1.956 -1.688 -13.382 1.00 86.44 91 TRP A CA 1
ATOM 719 C C . TRP A 1 91 ? 2.197 -2.812 -12.362 1.00 86.44 91 TRP A C 1
ATOM 721 O O . TRP A 1 91 ? 1.394 -2.956 -11.438 1.00 86.44 91 TRP A O 1
ATOM 731 N N . HIS A 1 92 ? 3.308 -3.556 -12.459 1.00 86.94 92 HIS A N 1
ATOM 732 C CA . HIS A 1 92 ? 3.665 -4.596 -11.488 1.00 86.94 92 HIS A CA 1
ATOM 733 C C . HIS A 1 92 ? 3.854 -4.018 -10.078 1.00 86.94 92 HIS A C 1
ATOM 735 O O . HIS A 1 92 ? 3.286 -4.553 -9.130 1.00 86.94 92 HIS A O 1
ATOM 741 N N . TYR A 1 93 ? 4.521 -2.867 -9.943 1.00 82.19 93 TYR A N 1
ATOM 742 C CA . TYR A 1 93 ? 4.770 -2.220 -8.643 1.00 82.19 93 TYR A CA 1
ATOM 743 C C . TYR A 1 93 ? 3.502 -1.718 -7.942 1.00 82.19 93 TYR A C 1
ATOM 745 O O . TYR A 1 93 ? 3.456 -1.583 -6.720 1.00 82.19 93 TYR A O 1
ATOM 753 N N . SER A 1 94 ? 2.461 -1.402 -8.714 1.00 86.81 94 SER A N 1
ATOM 754 C CA . SER A 1 94 ? 1.172 -0.929 -8.190 1.00 86.81 94 SER A CA 1
ATOM 755 C C . SER A 1 94 ? 0.142 -2.052 -8.056 1.00 86.81 94 SER A C 1
ATOM 757 O O . SER A 1 94 ? -0.917 -1.842 -7.466 1.00 86.81 94 SER A O 1
ATOM 759 N N . LYS A 1 95 ? 0.447 -3.257 -8.556 1.00 91.75 95 LYS A N 1
ATOM 760 C CA . LYS A 1 95 ? -0.445 -4.417 -8.491 1.00 91.75 95 LYS A CA 1
ATOM 761 C C . LYS A 1 95 ? -0.824 -4.808 -7.057 1.00 91.75 95 LYS A C 1
ATOM 763 O O . LYS A 1 95 ? -2.018 -4.993 -6.831 1.00 91.75 95 LYS A O 1
ATOM 768 N N . PRO A 1 96 ? 0.098 -4.886 -6.075 1.00 92.31 96 PRO A N 1
ATOM 769 C CA . PRO A 1 96 ? -0.282 -5.246 -4.709 1.00 92.31 96 PRO A CA 1
ATOM 770 C C . PRO A 1 96 ? -1.295 -4.264 -4.107 1.00 92.31 96 PRO A C 1
ATOM 772 O O . PRO A 1 96 ? -2.254 -4.678 -3.461 1.00 92.31 96 PRO A O 1
ATOM 775 N N . LEU A 1 97 ? -1.135 -2.966 -4.381 1.00 91.44 97 LEU A N 1
ATOM 776 C CA . LEU A 1 97 ? -2.080 -1.926 -3.969 1.00 91.44 97 LEU A CA 1
ATOM 777 C C . LEU A 1 97 ? -3.422 -2.026 -4.723 1.00 91.44 97 LEU A C 1
ATOM 779 O O . LEU A 1 97 ? -4.489 -1.792 -4.148 1.00 91.44 97 LEU A O 1
ATOM 783 N N . TYR A 1 98 ? -3.389 -2.385 -6.008 1.00 92.75 98 TYR A N 1
ATOM 784 C CA . TYR A 1 98 ? -4.585 -2.588 -6.830 1.00 92.75 98 TYR A CA 1
ATOM 785 C C . TYR A 1 98 ? -5.410 -3.814 -6.402 1.00 92.75 98 TYR A C 1
ATOM 787 O O . TYR A 1 98 ? -6.638 -3.750 -6.373 1.00 92.75 98 TYR A O 1
ATOM 795 N N . ASP A 1 99 ? -4.758 -4.905 -6.009 1.00 92.75 99 ASP A N 1
ATOM 796 C CA . ASP A 1 99 ? -5.434 -6.136 -5.578 1.00 92.75 99 ASP A CA 1
ATOM 797 C C . ASP A 1 99 ? -5.903 -6.074 -4.106 1.00 92.75 99 ASP A C 1
ATOM 799 O O . ASP A 1 99 ? -6.687 -6.913 -3.655 1.00 92.75 99 ASP A O 1
ATOM 803 N N . SER A 1 100 ? -5.442 -5.075 -3.349 1.00 93.56 100 SER A N 1
ATOM 804 C CA . SER A 1 100 ? -5.754 -4.915 -1.927 1.00 93.56 100 SER A CA 1
ATOM 805 C C . SER A 1 100 ? -7.126 -4.276 -1.655 1.00 93.56 100 SER A C 1
ATOM 807 O O . SER A 1 100 ? -7.672 -3.568 -2.507 1.00 93.56 100 SER A O 1
ATOM 809 N N . PRO A 1 101 ? -7.691 -4.492 -0.449 1.00 93.56 101 PRO A N 1
ATOM 810 C CA . PRO A 1 101 ? -8.856 -3.761 0.046 1.00 93.56 101 PRO A CA 1
ATOM 811 C C . PRO A 1 101 ? -8.670 -2.245 -0.032 1.00 93.56 101 PRO A C 1
ATOM 813 O O . PRO A 1 101 ? -7.564 -1.736 0.155 1.00 93.56 101 PRO A O 1
ATOM 816 N N . ARG A 1 102 ? -9.769 -1.529 -0.277 1.00 91.62 102 ARG A N 1
ATOM 817 C CA . ARG A 1 102 ? -9.760 -0.063 -0.358 1.00 91.62 102 ARG A CA 1
ATOM 818 C C . ARG A 1 102 ? -9.631 0.566 1.025 1.00 91.62 102 ARG A C 1
ATOM 820 O O . ARG A 1 102 ? -10.043 -0.046 2.013 1.00 91.62 102 ARG A O 1
ATOM 827 N N . CYS A 1 103 ? -9.167 1.812 1.109 1.00 90.56 103 CYS A N 1
ATOM 828 C CA . CYS A 1 103 ? -8.992 2.472 2.405 1.00 90.56 103 CYS A CA 1
ATOM 829 C C . CYS A 1 103 ? -10.271 2.502 3.250 1.00 90.56 103 CYS A C 1
ATOM 831 O O . CYS A 1 103 ? -10.242 2.118 4.419 1.00 90.56 103 CYS A O 1
ATOM 833 N N . ASN A 1 104 ? -11.408 2.847 2.643 1.00 88.31 104 ASN A N 1
ATOM 834 C CA . ASN A 1 104 ? -12.697 2.841 3.337 1.00 88.31 104 ASN A CA 1
ATOM 835 C C . ASN A 1 104 ? -13.028 1.467 3.956 1.00 88.31 104 ASN A C 1
ATOM 837 O O . ASN A 1 104 ? -13.526 1.376 5.077 1.00 88.31 104 ASN A O 1
ATOM 841 N N . GLU A 1 105 ? -12.700 0.380 3.253 1.00 90.31 105 GLU A N 1
ATOM 842 C CA . GLU A 1 105 ? -12.907 -0.979 3.754 1.00 90.31 105 GLU A CA 1
ATOM 843 C C . GLU A 1 105 ? -11.970 -1.308 4.922 1.00 90.31 105 GLU A C 1
ATOM 845 O O . GLU A 1 105 ? -12.430 -1.837 5.932 1.00 90.31 105 GLU A O 1
ATOM 850 N N . ILE A 1 106 ? -10.683 -0.966 4.814 1.00 92.19 106 ILE A N 1
ATOM 851 C CA . ILE A 1 106 ? -9.675 -1.173 5.869 1.00 92.19 106 ILE A CA 1
ATOM 852 C C . ILE A 1 106 ? -10.107 -0.485 7.169 1.00 92.19 106 ILE A C 1
ATOM 854 O O . ILE A 1 106 ? -10.073 -1.078 8.246 1.00 92.19 106 ILE A O 1
ATOM 858 N N . ILE A 1 107 ? -10.554 0.762 7.056 1.00 88.88 107 ILE A N 1
ATOM 859 C CA . ILE A 1 107 ? -10.961 1.604 8.182 1.00 88.88 107 ILE A CA 1
ATOM 860 C C . ILE A 1 107 ? -12.230 1.071 8.851 1.00 88.88 107 ILE A C 1
ATOM 862 O O . ILE A 1 107 ? -12.263 0.888 10.071 1.00 88.88 107 ILE A O 1
ATOM 866 N N . THR A 1 108 ? -13.235 0.717 8.047 1.00 87.44 108 THR A N 1
ATOM 867 C CA . THR A 1 108 ? -14.488 0.137 8.550 1.00 87.44 108 THR A CA 1
ATOM 868 C C . THR A 1 108 ? -14.243 -1.230 9.203 1.00 87.44 108 THR A C 1
ATOM 870 O O . THR A 1 108 ? -14.804 -1.539 10.256 1.00 87.44 108 THR A O 1
ATOM 873 N N . ALA A 1 109 ? -13.358 -2.052 8.628 1.00 89.12 109 ALA A N 1
ATOM 874 C CA . ALA A 1 109 ? -12.980 -3.348 9.191 1.00 89.12 109 ALA A CA 1
ATOM 875 C C . ALA A 1 109 ? -12.227 -3.219 10.526 1.00 89.12 109 ALA A C 1
ATOM 877 O O . ALA A 1 109 ? -12.400 -4.066 11.404 1.00 89.12 109 ALA A O 1
ATOM 878 N N . ALA A 1 110 ? -11.459 -2.142 10.713 1.00 87.69 110 ALA A N 1
ATOM 879 C CA . ALA A 1 110 ? -10.846 -1.792 11.995 1.00 87.69 110 ALA A CA 1
ATOM 880 C C . ALA A 1 110 ? -11.853 -1.258 13.035 1.00 87.69 110 ALA A C 1
ATOM 882 O O . ALA A 1 110 ? -11.477 -0.999 14.178 1.00 87.69 110 ALA A O 1
ATOM 883 N N . GLY A 1 111 ? -13.132 -1.113 12.669 1.00 84.00 111 GLY A N 1
ATOM 884 C CA . GLY A 1 111 ? -14.192 -0.625 13.552 1.00 84.00 111 GLY A CA 1
ATOM 885 C C . GLY A 1 111 ? -14.177 0.889 13.755 1.00 84.00 111 GLY A C 1
ATOM 886 O O . GLY A 1 111 ? -14.781 1.377 14.710 1.00 84.00 111 GLY A O 1
ATOM 887 N N . LEU A 1 112 ? -13.489 1.629 12.884 1.00 77.31 112 LEU A N 1
ATOM 888 C CA . LEU A 1 112 ? -13.463 3.086 12.895 1.00 77.31 112 LEU A CA 1
ATOM 889 C C . LEU A 1 112 ? -14.449 3.593 11.840 1.00 77.31 112 LEU A C 1
ATOM 891 O O . LEU A 1 112 ? -14.092 3.769 10.684 1.00 77.31 112 LEU A O 1
ATOM 895 N N . ASN A 1 113 ? -15.707 3.800 12.227 1.00 63.88 113 ASN A N 1
ATOM 896 C CA . ASN A 1 113 ? -16.730 4.355 11.338 1.00 63.88 113 ASN A CA 1
ATOM 897 C C . ASN A 1 113 ? -16.964 5.833 11.667 1.00 63.88 113 ASN A C 1
ATOM 899 O O . ASN A 1 113 ? -16.926 6.229 12.833 1.00 63.88 113 ASN A O 1
ATOM 903 N N . GLU A 1 114 ? -17.288 6.635 10.652 1.00 55.88 114 GLU A N 1
ATOM 904 C CA . GLU A 1 114 ? -17.566 8.076 10.783 1.00 55.88 114 GLU A CA 1
ATOM 905 C C . GLU A 1 114 ? -18.813 8.425 11.616 1.00 55.88 114 GLU A C 1
ATOM 907 O O . GLU A 1 114 ? -19.080 9.598 11.871 1.00 55.88 114 GLU A O 1
ATOM 912 N N . GLU A 1 115 ? -19.582 7.434 12.075 1.00 55.47 115 GLU A N 1
ATOM 913 C CA . GLU A 1 115 ? -20.828 7.633 12.829 1.00 55.47 115 GLU A CA 1
ATOM 914 C C . GLU A 1 115 ? -20.624 8.297 14.204 1.00 55.47 115 GLU A C 1
ATOM 916 O O . GLU A 1 115 ? -21.600 8.631 14.876 1.00 55.47 115 GLU A O 1
ATOM 921 N N . ASN A 1 116 ? -19.373 8.534 14.622 1.00 48.91 116 ASN A N 1
ATOM 922 C CA . ASN A 1 116 ? -19.045 9.230 15.861 1.00 48.91 116 ASN A CA 1
ATOM 923 C C . ASN A 1 116 ? -18.387 10.605 15.587 1.00 48.91 116 ASN A C 1
ATOM 925 O O . ASN A 1 116 ? -17.158 10.724 15.574 1.00 48.91 116 ASN A O 1
ATOM 929 N N . PRO A 1 117 ? -19.180 11.680 15.393 1.00 45.31 117 PRO A N 1
ATOM 930 C CA . PRO A 1 117 ? -18.701 12.985 14.914 1.00 45.31 117 PRO A CA 1
ATOM 931 C C . PRO A 1 117 ? -17.765 13.736 15.879 1.00 45.31 117 PRO A C 1
ATOM 933 O O . PRO A 1 117 ? -17.196 14.762 15.508 1.00 45.31 117 PRO A O 1
ATOM 936 N N . PHE A 1 118 ? -17.587 13.252 17.113 1.00 45.59 118 PHE A N 1
ATOM 937 C CA . PHE A 1 118 ? -16.757 13.896 18.137 1.00 45.59 118 PHE A CA 1
ATOM 938 C C . PHE A 1 118 ? -15.367 13.277 18.338 1.00 45.59 118 PHE A C 1
ATOM 940 O O . PHE A 1 118 ? -14.582 13.807 19.124 1.00 45.59 118 PHE A O 1
ATOM 947 N N . SER A 1 119 ? -15.008 12.206 17.631 1.00 48.53 119 SER A N 1
ATOM 948 C CA . SER A 1 119 ? -13.726 11.536 17.862 1.00 48.53 119 SER A CA 1
ATOM 949 C C . SER A 1 119 ? -13.110 11.006 16.575 1.00 48.53 119 SER A C 1
ATOM 951 O O . SER A 1 119 ? -13.382 9.875 16.193 1.00 48.53 119 SER A O 1
ATOM 953 N N . GLN A 1 120 ? -12.250 11.829 15.968 1.00 56.62 120 GLN A N 1
ATOM 954 C CA . GLN A 1 120 ? -10.924 11.489 15.418 1.00 56.62 120 GLN A CA 1
ATOM 955 C C . GLN A 1 120 ? -10.613 12.422 14.237 1.00 56.62 120 GLN A C 1
ATOM 957 O O . GLN A 1 120 ? -10.843 12.100 13.077 1.00 56.62 120 GLN A O 1
ATOM 962 N N . LYS A 1 121 ? -10.078 13.615 14.538 1.00 63.44 121 LYS A N 1
ATOM 963 C CA . LYS A 1 121 ? -9.511 14.510 13.508 1.00 63.44 121 LYS A CA 1
ATOM 964 C C . LYS A 1 121 ? -8.355 13.856 12.748 1.00 63.44 121 LYS A C 1
ATOM 966 O O . LYS A 1 121 ? -8.116 14.207 11.598 1.00 63.44 121 LYS A O 1
ATOM 971 N N . ASP A 1 122 ? -7.690 12.916 13.410 1.00 77.38 122 ASP A N 1
ATOM 972 C CA . ASP A 1 122 ? -6.530 12.201 12.921 1.00 77.38 122 ASP A CA 1
ATOM 973 C C . ASP A 1 122 ? -6.794 10.696 13.058 1.00 77.38 122 ASP A C 1
ATOM 975 O O . ASP A 1 122 ? -6.887 10.166 14.166 1.00 77.38 122 ASP A O 1
ATOM 979 N N . ILE A 1 123 ? -6.941 10.016 11.923 1.00 82.06 123 ILE A N 1
ATOM 980 C CA . ILE A 1 123 ? -7.113 8.563 11.821 1.00 82.06 123 ILE A CA 1
ATOM 981 C C . ILE A 1 123 ? -5.902 8.012 11.077 1.00 82.06 123 ILE A C 1
ATOM 983 O O . ILE A 1 123 ? -5.471 8.599 10.082 1.00 82.06 123 ILE A O 1
ATOM 987 N N . ARG A 1 124 ? -5.358 6.892 11.553 1.00 87.44 124 ARG A N 1
ATOM 988 C CA . ARG A 1 124 ? -4.356 6.084 10.851 1.00 87.44 124 ARG A CA 1
ATOM 989 C C . ARG A 1 124 ? -4.659 4.617 11.129 1.00 87.44 124 ARG A C 1
ATOM 991 O O . ARG A 1 124 ? -4.667 4.203 12.285 1.00 87.44 124 ARG A O 1
ATOM 998 N N . VAL A 1 125 ? -4.907 3.848 10.077 1.00 91.31 125 VAL A N 1
ATOM 999 C CA . VAL A 1 125 ? -5.128 2.399 10.157 1.00 91.31 125 VAL A CA 1
ATOM 1000 C C . VAL A 1 125 ? -4.269 1.727 9.111 1.00 91.31 125 VAL A C 1
ATOM 1002 O O . VAL A 1 125 ? -4.311 2.124 7.951 1.00 91.31 125 VAL A O 1
ATOM 1005 N N . CYS A 1 126 ? -3.522 0.706 9.515 1.00 94.38 126 CYS A N 1
ATOM 1006 C CA . CYS A 1 126 ? -2.665 -0.059 8.624 1.00 94.38 126 CYS A CA 1
ATOM 1007 C C . CYS A 1 126 ? -3.197 -1.474 8.400 1.00 94.38 126 CYS A C 1
ATOM 1009 O O . CYS A 1 126 ? -3.816 -2.054 9.287 1.00 94.38 126 CYS A O 1
ATOM 1011 N N . LEU A 1 127 ? -2.913 -2.031 7.230 1.00 96.38 127 LEU A N 1
ATOM 1012 C CA . LEU A 1 127 ? -3.188 -3.398 6.815 1.00 96.38 127 LEU A CA 1
ATOM 1013 C C . LEU A 1 127 ? -1.870 -4.049 6.397 1.00 96.38 127 LEU A C 1
ATOM 1015 O O . LEU A 1 127 ? -1.202 -3.551 5.488 1.00 96.38 127 LEU A O 1
ATOM 1019 N N . ASP A 1 128 ? -1.531 -5.173 7.019 1.00 96.50 128 ASP A N 1
ATOM 1020 C CA . ASP A 1 128 ? -0.423 -6.012 6.573 1.00 96.50 128 ASP A CA 1
ATOM 1021 C C . ASP A 1 128 ? -0.890 -6.952 5.458 1.00 96.50 128 ASP A C 1
ATOM 1023 O O . ASP A 1 128 ? -1.887 -7.673 5.590 1.00 96.50 128 ASP A O 1
ATOM 1027 N N . ILE A 1 129 ? -0.138 -6.944 4.358 1.00 95.44 129 ILE A N 1
ATOM 1028 C CA . ILE A 1 129 ? -0.360 -7.782 3.184 1.00 95.44 129 ILE A CA 1
ATOM 1029 C C . ILE A 1 129 ? 0.895 -8.582 2.849 1.00 95.44 129 ILE A C 1
ATOM 1031 O O . ILE A 1 129 ? 2.028 -8.160 3.079 1.00 95.44 129 ILE A O 1
ATOM 1035 N N . GLU A 1 130 ? 0.686 -9.74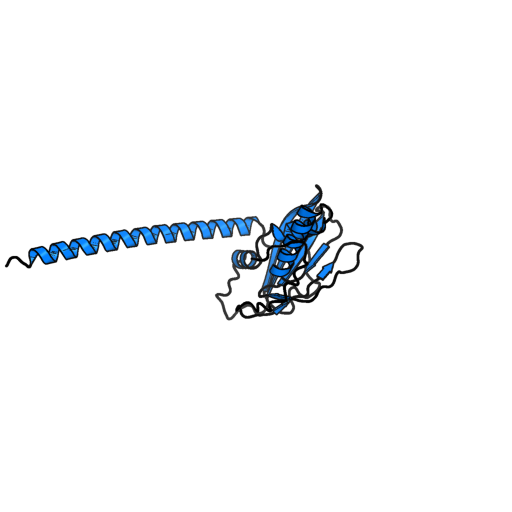6 2.255 1.00 94.94 130 GLU A N 1
ATOM 1036 C CA . GLU A 1 130 ? 1.746 -10.569 1.690 1.00 94.94 130 GLU A CA 1
ATOM 1037 C C . GLU A 1 130 ? 1.408 -10.841 0.230 1.00 94.94 130 GLU A C 1
ATOM 1039 O O . GLU A 1 130 ? 0.246 -11.066 -0.111 1.00 94.94 130 GLU A O 1
ATOM 1044 N N . PHE A 1 131 ? 2.413 -10.803 -0.635 1.00 93.81 131 PHE A N 1
ATOM 1045 C CA . PHE A 1 131 ? 2.236 -10.998 -2.070 1.00 93.81 131 PHE A CA 1
ATOM 1046 C C . PHE A 1 131 ? 3.497 -11.605 -2.686 1.00 93.81 131 PHE A C 1
ATOM 1048 O O . PHE A 1 131 ? 4.520 -11.752 -2.018 1.00 93.81 131 PHE A O 1
ATOM 1055 N N . ILE A 1 132 ? 3.405 -12.000 -3.954 1.00 90.62 132 ILE A N 1
ATOM 1056 C CA . ILE A 1 132 ? 4.537 -12.493 -4.738 1.00 90.62 132 ILE A CA 1
ATOM 1057 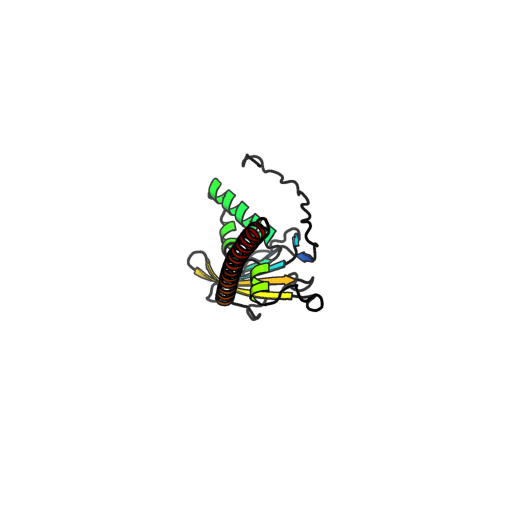C C . ILE A 1 132 ? 4.833 -11.450 -5.812 1.00 90.62 132 ILE A C 1
ATOM 1059 O O . ILE A 1 132 ? 3.951 -11.114 -6.603 1.00 90.62 132 ILE A O 1
ATOM 1063 N N . GLU A 1 133 ? 6.060 -10.945 -5.833 1.00 86.25 133 GLU A N 1
ATOM 1064 C CA . GLU A 1 133 ? 6.554 -10.008 -6.840 1.00 86.25 133 GLU A CA 1
ATOM 1065 C C . GLU A 1 133 ? 7.747 -10.650 -7.544 1.00 86.25 133 GLU A C 1
ATOM 1067 O O . GLU A 1 133 ? 8.731 -10.987 -6.899 1.00 86.25 133 GLU A O 1
ATOM 1072 N N . ASN A 1 134 ? 7.650 -10.872 -8.859 1.00 84.31 134 ASN A N 1
ATOM 1073 C CA . ASN A 1 134 ? 8.697 -11.540 -9.648 1.00 84.31 134 ASN A CA 1
ATOM 1074 C C . ASN A 1 134 ? 9.167 -12.877 -9.035 1.00 84.31 134 ASN A C 1
ATOM 1076 O O . ASN A 1 134 ? 10.363 -13.123 -8.913 1.00 84.31 134 ASN A O 1
ATOM 1080 N N . ASP A 1 135 ? 8.216 -13.714 -8.602 1.00 86.31 135 ASP A N 1
ATOM 1081 C CA . ASP A 1 135 ? 8.451 -14.996 -7.911 1.00 86.31 135 ASP A CA 1
ATOM 1082 C C . ASP A 1 135 ? 9.150 -14.894 -6.540 1.00 86.31 135 ASP A C 1
ATOM 1084 O O . ASP A 1 135 ? 9.474 -15.909 -5.919 1.00 86.31 135 ASP A O 1
ATOM 1088 N N . ILE A 1 136 ? 9.322 -13.679 -6.015 1.00 88.88 136 ILE A N 1
ATOM 1089 C CA . ILE A 1 136 ? 9.893 -13.421 -4.696 1.00 88.88 136 ILE A CA 1
ATOM 1090 C C . ILE A 1 136 ? 8.749 -13.186 -3.699 1.00 88.88 136 ILE A C 1
ATOM 1092 O O . ILE A 1 136 ? 7.877 -12.343 -3.933 1.00 88.88 136 ILE A O 1
ATOM 1096 N N . PRO A 1 137 ? 8.708 -13.926 -2.575 1.00 93.50 137 PRO A N 1
ATOM 1097 C CA . PRO A 1 137 ? 7.784 -13.636 -1.491 1.00 93.50 137 PRO A CA 1
ATOM 1098 C C . PRO A 1 137 ? 8.086 -12.270 -0.872 1.00 93.50 137 PRO A C 1
ATOM 1100 O O . PRO A 1 137 ? 9.146 -12.062 -0.273 1.00 93.50 137 PRO A O 1
ATOM 1103 N N . SER A 1 138 ? 7.105 -11.381 -0.931 1.00 94.12 138 SER A N 1
ATOM 1104 C CA . SER A 1 138 ? 7.201 -10.006 -0.453 1.00 94.12 138 SER A CA 1
ATOM 1105 C C . SER A 1 138 ? 6.147 -9.722 0.611 1.00 94.12 138 SER A C 1
ATOM 1107 O O . SER A 1 138 ? 5.136 -10.423 0.755 1.00 94.12 138 SER A O 1
ATOM 1109 N N . LYS A 1 139 ? 6.417 -8.696 1.412 1.00 95.00 139 LYS A N 1
ATOM 1110 C CA . LYS A 1 139 ? 5.493 -8.156 2.407 1.00 95.00 139 LYS A CA 1
ATOM 1111 C C . LYS A 1 139 ? 5.206 -6.698 2.093 1.00 95.00 139 LYS A C 1
ATOM 1113 O O . LYS A 1 139 ? 6.057 -5.974 1.577 1.00 95.00 139 LYS A O 1
ATOM 1118 N N . GLY A 1 140 ? 4.012 -6.265 2.453 1.00 94.81 140 GLY A N 1
ATOM 1119 C CA . GLY A 1 140 ? 3.586 -4.887 2.328 1.00 94.81 140 GLY A CA 1
ATOM 1120 C C . GLY A 1 140 ? 2.779 -4.440 3.532 1.00 94.81 140 GLY A C 1
ATOM 1121 O O . GLY A 1 140 ? 2.162 -5.255 4.213 1.00 94.81 140 GLY A O 1
ATOM 1122 N N . LYS A 1 141 ? 2.773 -3.135 3.777 1.00 94.94 141 LYS A N 1
ATOM 1123 C CA . LYS A 1 141 ? 1.882 -2.491 4.739 1.00 94.94 141 LYS A CA 1
ATOM 1124 C C . LYS A 1 141 ? 1.215 -1.310 4.051 1.00 94.94 141 LYS A C 1
ATOM 1126 O O . LYS A 1 141 ? 1.901 -0.425 3.540 1.00 94.94 141 LYS A O 1
ATOM 1131 N N . ILE A 1 142 ? -0.112 -1.324 4.012 1.00 94.81 142 ILE A N 1
ATOM 1132 C CA . ILE A 1 142 ? -0.940 -0.244 3.469 1.00 94.81 142 ILE A CA 1
ATOM 1133 C C . ILE A 1 142 ? -1.547 0.491 4.648 1.00 94.81 142 ILE A C 1
ATOM 1135 O O . ILE A 1 142 ? -2.311 -0.105 5.396 1.00 94.81 142 ILE A O 1
ATOM 1139 N N . CYS A 1 143 ? -1.250 1.771 4.808 1.00 93.25 143 CYS A N 1
ATOM 1140 C CA . CYS A 1 143 ? -1.877 2.593 5.828 1.00 93.25 143 CYS A CA 1
ATOM 1141 C C . CYS A 1 143 ? -2.745 3.664 5.198 1.00 93.25 143 CYS A C 1
ATOM 1143 O O . CYS A 1 143 ? -2.316 4.361 4.283 1.00 93.25 143 CYS A O 1
ATOM 1145 N N . CYS A 1 144 ? -3.948 3.801 5.734 1.00 91.69 144 CYS A N 1
ATOM 1146 C CA . CYS A 1 144 ? -4.953 4.760 5.326 1.00 91.69 144 CYS A CA 1
ATOM 1147 C C . CYS A 1 144 ? -5.117 5.803 6.421 1.00 91.69 144 CYS A C 1
ATOM 1149 O O . CYS A 1 144 ? -5.275 5.460 7.598 1.00 91.69 144 CYS A O 1
ATOM 1151 N N . CYS A 1 145 ? -5.070 7.075 6.033 1.00 88.25 145 CYS A N 1
ATOM 1152 C CA . CYS A 1 145 ? -5.069 8.181 6.970 1.00 88.25 145 CYS A CA 1
ATOM 1153 C C . CYS A 1 145 ? -6.098 9.254 6.647 1.00 88.25 145 CYS A C 1
ATOM 1155 O O . CYS A 1 145 ? -6.282 9.640 5.491 1.00 88.25 145 CYS A O 1
ATOM 1157 N N . LYS A 1 146 ? -6.659 9.825 7.711 1.00 85.56 146 LYS A N 1
ATOM 1158 C CA . LYS A 1 146 ? -7.391 11.093 7.708 1.00 85.56 146 LYS A CA 1
ATOM 1159 C C . LYS A 1 146 ? -6.686 12.063 8.633 1.00 85.56 146 LYS A C 1
ATOM 1161 O O . LYS A 1 146 ? -6.234 11.647 9.696 1.00 85.56 146 LYS A O 1
ATOM 1166 N N . GLY A 1 147 ? -6.556 13.314 8.210 1.00 75.69 147 GLY A N 1
ATOM 1167 C CA . GLY A 1 147 ? -5.851 14.346 8.963 1.00 75.69 147 GLY A CA 1
ATOM 1168 C C . GLY A 1 147 ? -4.486 14.686 8.363 1.00 75.69 147 GLY A C 1
ATOM 1169 O O . GLY A 1 147 ? -3.722 13.820 7.926 1.00 75.69 147 GLY A O 1
ATOM 1170 N N . LYS A 1 148 ? -4.174 15.988 8.351 1.00 62.16 148 LYS A N 1
ATOM 1171 C CA . LYS A 1 148 ? -3.119 16.616 7.531 1.00 62.16 148 LYS A CA 1
ATOM 1172 C C . LYS A 1 148 ? -1.704 16.060 7.769 1.00 62.16 148 LYS A C 1
ATOM 1174 O O . LYS A 1 148 ? -0.864 16.170 6.878 1.00 62.16 148 LYS A O 1
ATOM 1179 N N . ASN A 1 149 ? -1.451 15.451 8.930 1.00 62.94 149 ASN A N 1
ATOM 1180 C CA . ASN A 1 149 ? -0.113 15.045 9.373 1.00 62.94 149 ASN A CA 1
ATOM 1181 C C . ASN A 1 149 ? 0.143 13.528 9.330 1.00 62.94 149 ASN A C 1
ATOM 1183 O O . ASN A 1 149 ? 1.274 13.109 9.556 1.00 62.94 149 ASN A O 1
ATOM 1187 N N . ASN A 1 150 ? -0.860 12.688 9.043 1.00 67.75 150 ASN A N 1
ATOM 1188 C CA . ASN A 1 150 ? -0.717 11.249 9.284 1.00 67.75 150 ASN A CA 1
ATOM 1189 C C . ASN A 1 150 ? -0.058 10.474 8.131 1.00 67.75 150 ASN A C 1
ATOM 1191 O O . ASN A 1 150 ? 0.868 9.717 8.390 1.00 67.75 150 ASN A O 1
ATOM 1195 N N . CYS A 1 151 ? -0.488 10.643 6.880 1.00 74.31 151 CYS A N 1
ATOM 1196 C CA . CYS A 1 151 ? 0.129 9.933 5.740 1.00 74.31 151 CYS A CA 1
ATOM 1197 C C . CYS A 1 151 ? 1.048 10.832 4.892 1.00 74.31 151 CYS A C 1
ATOM 1199 O O . CYS A 1 151 ? 1.833 10.327 4.097 1.00 74.31 151 CYS A O 1
ATOM 1201 N N . ASN A 1 152 ? 0.992 12.155 5.080 1.00 75.56 152 ASN A N 1
ATOM 1202 C CA . ASN A 1 152 ? 1.809 13.114 4.326 1.00 75.56 152 ASN A CA 1
ATOM 1203 C C . ASN A 1 152 ? 3.257 13.238 4.829 1.00 75.56 152 ASN A C 1
ATOM 1205 O O . ASN A 1 152 ? 4.092 13.795 4.117 1.00 75.56 152 ASN A O 1
ATOM 1209 N N . GLY A 1 153 ? 3.544 12.753 6.043 1.00 68.12 153 GLY A N 1
ATOM 1210 C CA . GLY A 1 153 ? 4.888 12.691 6.627 1.00 68.12 153 GLY A CA 1
ATOM 1211 C C . GLY A 1 153 ? 5.698 11.468 6.171 1.00 68.12 153 GLY A C 1
ATOM 1212 O O . GLY A 1 153 ? 5.281 10.717 5.286 1.00 68.12 153 GLY A O 1
ATOM 1213 N N . ASN A 1 154 ? 6.869 11.246 6.777 1.00 61.78 154 ASN A N 1
ATOM 1214 C CA . ASN A 1 154 ? 7.822 10.189 6.392 1.00 61.78 154 ASN A CA 1
ATOM 1215 C C . ASN A 1 154 ? 7.799 8.942 7.294 1.00 61.78 154 ASN A C 1
ATOM 1217 O O . ASN A 1 154 ? 8.697 8.112 7.214 1.00 61.78 154 ASN A O 1
ATOM 1221 N N . ASP A 1 155 ? 6.757 8.760 8.103 1.00 67.25 155 ASP A N 1
ATOM 1222 C CA . ASP A 1 155 ? 6.921 8.035 9.371 1.00 67.25 155 ASP A CA 1
ATOM 1223 C C . ASP A 1 155 ? 6.166 6.703 9.460 1.00 67.25 155 ASP A C 1
ATOM 1225 O O . ASP A 1 155 ? 5.907 6.221 10.561 1.00 67.25 155 ASP A O 1
ATOM 1229 N N . ILE A 1 156 ? 5.800 6.089 8.329 1.00 81.88 156 ILE A N 1
ATOM 1230 C CA . ILE A 1 156 ? 5.182 4.757 8.377 1.00 81.88 156 ILE A CA 1
ATOM 1231 C C . ILE A 1 156 ? 6.279 3.724 8.578 1.00 81.88 156 ILE A C 1
ATOM 1233 O O . ILE A 1 156 ? 7.080 3.442 7.687 1.00 81.88 156 ILE A O 1
ATOM 1237 N N . LEU A 1 157 ? 6.302 3.164 9.781 1.00 86.06 157 LEU A N 1
ATOM 1238 C CA . LEU A 1 157 ? 7.254 2.147 10.185 1.00 86.06 157 LEU A CA 1
ATOM 1239 C C . LEU A 1 157 ? 6.639 0.756 10.045 1.00 86.06 157 LEU A C 1
ATOM 1241 O O . LEU A 1 157 ? 5.454 0.534 10.294 1.00 86.06 157 LEU A O 1
ATOM 1245 N N . TRP A 1 158 ? 7.481 -0.235 9.755 1.00 89.75 158 TRP A N 1
ATOM 1246 C CA . TRP A 1 158 ? 7.072 -1.641 9.780 1.00 89.75 158 TRP A CA 1
ATOM 1247 C C . TRP A 1 158 ? 6.506 -2.080 11.143 1.00 89.75 158 TRP A C 1
ATOM 1249 O O . TRP A 1 158 ? 5.704 -3.009 11.191 1.00 89.75 158 TRP A O 1
ATOM 1259 N N . SER A 1 159 ? 6.885 -1.399 12.231 1.00 88.62 159 SER A N 1
ATOM 1260 C CA . SER A 1 159 ? 6.402 -1.645 13.594 1.00 88.62 159 SER A CA 1
ATOM 1261 C C . SER A 1 159 ? 5.017 -1.066 13.897 1.00 88.62 159 SER A C 1
ATOM 1263 O O . SER A 1 159 ? 4.519 -1.276 15.002 1.00 88.62 159 SER A O 1
ATOM 1265 N N . GLU A 1 160 ? 4.398 -0.315 12.980 1.00 86.69 160 GLU A N 1
ATOM 1266 C CA . GLU A 1 160 ? 3.042 0.194 13.193 1.00 86.69 160 GLU A CA 1
ATOM 1267 C C . GLU A 1 160 ? 2.024 -0.948 13.283 1.00 86.69 160 GLU A C 1
ATOM 1269 O O . GLU A 1 160 ? 2.054 -1.899 12.492 1.00 86.69 160 GLU A O 1
ATOM 1274 N N . ILE A 1 161 ? 1.104 -0.827 14.246 1.00 89.88 161 ILE A N 1
ATOM 1275 C CA . ILE A 1 161 ? 0.019 -1.788 14.456 1.00 89.88 161 ILE A CA 1
ATOM 1276 C C . ILE A 1 161 ? -0.848 -1.817 13.200 1.00 89.88 161 ILE A C 1
ATOM 1278 O O . ILE A 1 161 ? -1.346 -0.785 12.750 1.00 89.88 161 ILE A O 1
ATOM 1282 N N . ALA A 1 162 ? -1.038 -3.013 12.656 1.00 93.69 162 ALA A N 1
ATOM 1283 C CA . ALA A 1 162 ? -1.841 -3.237 11.472 1.00 93.69 162 ALA A CA 1
ATOM 1284 C C . ALA A 1 162 ? -2.861 -4.348 11.717 1.00 93.69 162 ALA A C 1
ATOM 1286 O O . ALA A 1 162 ? -2.594 -5.316 12.432 1.00 93.69 162 ALA A O 1
ATOM 1287 N N . ILE A 1 163 ? -4.032 -4.198 11.105 1.00 95.19 163 ILE A N 1
ATOM 1288 C CA . ILE A 1 163 ? -4.966 -5.303 10.923 1.00 95.19 163 ILE A CA 1
ATOM 1289 C C . ILE A 1 163 ? -4.439 -6.228 9.822 1.00 95.19 163 ILE A C 1
ATOM 1291 O O . ILE A 1 163 ? -3.537 -5.880 9.058 1.00 95.19 163 ILE A O 1
ATOM 1295 N N . THR A 1 164 ? -5.005 -7.421 9.727 1.00 95.56 164 THR A N 1
ATOM 1296 C CA . THR A 1 164 ? -4.596 -8.435 8.755 1.00 95.56 164 THR A CA 1
ATOM 1297 C C . THR A 1 164 ? -5.682 -8.675 7.714 1.00 95.56 164 THR A C 1
ATOM 1299 O O . THR A 1 164 ? -6.859 -8.376 7.927 1.00 95.56 164 THR A O 1
ATOM 1302 N N . MET A 1 165 ? -5.327 -9.327 6.606 1.00 94.19 165 MET A N 1
ATOM 1303 C CA . MET A 1 165 ? -6.318 -9.789 5.624 1.00 94.19 165 MET A CA 1
ATOM 1304 C C . MET A 1 165 ? -7.409 -10.688 6.237 1.00 94.19 165 MET A C 1
ATOM 1306 O O . MET A 1 165 ? -8.551 -10.659 5.782 1.00 94.19 165 MET A O 1
ATOM 1310 N N . LYS A 1 166 ? -7.112 -11.425 7.318 1.00 94.44 166 LYS A N 1
ATOM 1311 C CA . LYS A 1 166 ? -8.116 -12.230 8.040 1.00 94.44 166 LYS A CA 1
ATOM 1312 C C . LYS A 1 166 ? -9.186 -11.363 8.706 1.00 94.44 166 LYS A C 1
ATOM 1314 O O . LYS A 1 166 ? -10.347 -11.769 8.768 1.00 94.44 166 LYS A O 1
ATOM 1319 N N . ASP A 1 167 ? -8.812 -10.180 9.187 1.00 93.25 167 ASP A N 1
ATOM 1320 C CA . ASP A 1 167 ? -9.748 -9.232 9.793 1.00 93.25 167 ASP A CA 1
ATOM 1321 C C . ASP A 1 167 ? -10.694 -8.657 8.733 1.00 93.25 167 ASP A C 1
ATOM 1323 O O . ASP A 1 167 ? -11.908 -8.617 8.947 1.00 93.25 167 ASP A O 1
ATOM 1327 N N . ILE A 1 168 ? -10.162 -8.342 7.545 1.00 94.38 168 IL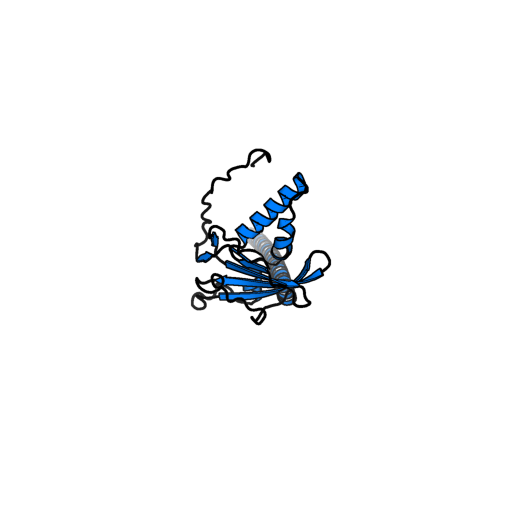E A N 1
ATOM 1328 C CA . ILE A 1 168 ? -10.954 -7.931 6.375 1.00 94.38 168 ILE A CA 1
ATOM 1329 C C . ILE A 1 168 ? -11.948 -9.027 5.969 1.00 94.38 168 ILE A C 1
ATOM 1331 O O . ILE A 1 168 ? -13.137 -8.768 5.792 1.00 94.38 168 ILE A O 1
ATOM 1335 N N . GLU A 1 169 ? -11.501 -10.278 5.855 1.00 94.19 169 GLU A N 1
ATOM 1336 C CA . GLU A 1 169 ? -12.380 -11.399 5.502 1.00 94.19 169 GLU A CA 1
ATOM 1337 C C . GLU A 1 169 ? -13.491 -11.624 6.533 1.00 94.19 169 GLU A C 1
ATOM 1339 O O . GLU A 1 169 ? -14.640 -11.903 6.175 1.00 94.19 169 GLU A O 1
ATOM 1344 N N . LYS A 1 170 ? -13.164 -11.502 7.824 1.00 93.12 170 LYS A N 1
ATOM 1345 C CA . LYS A 1 170 ? -14.141 -11.599 8.912 1.00 93.12 170 LYS A CA 1
ATOM 1346 C C . LYS A 1 170 ? -15.174 -10.477 8.823 1.00 93.12 170 LYS A C 1
ATOM 1348 O O . LYS A 1 170 ? -16.366 -10.742 8.996 1.00 93.12 170 LYS A O 1
ATOM 1353 N N . PHE A 1 171 ? -14.735 -9.258 8.519 1.00 91.31 171 PHE A N 1
ATOM 1354 C CA . PHE A 1 171 ? -15.610 -8.116 8.281 1.00 91.31 171 PHE A CA 1
ATOM 1355 C C . PHE A 1 171 ? -16.547 -8.351 7.083 1.00 91.31 171 PHE A C 1
ATOM 1357 O O . PHE A 1 171 ? -17.765 -8.251 7.240 1.00 91.31 171 PHE A O 1
ATOM 1364 N N . ARG A 1 172 ? -16.016 -8.784 5.930 1.00 92.06 172 ARG A N 1
ATOM 1365 C CA . ARG A 1 172 ? -16.811 -9.128 4.733 1.00 92.06 172 ARG A CA 1
ATOM 1366 C C . ARG A 1 172 ? -17.894 -10.165 5.040 1.00 92.06 172 ARG A C 1
ATOM 1368 O O . ARG A 1 172 ? -19.063 -9.941 4.740 1.00 92.06 172 ARG A O 1
ATOM 1375 N N . LYS A 1 173 ? -17.530 -11.268 5.710 1.00 92.12 173 LYS A N 1
ATOM 1376 C CA . LYS A 1 173 ? -18.477 -12.332 6.104 1.00 92.12 173 LYS A CA 1
ATOM 1377 C C . LYS A 1 173 ? -19.588 -11.816 7.021 1.00 92.12 173 LYS A C 1
ATOM 1379 O O . LYS A 1 173 ? -20.746 -12.191 6.847 1.00 92.12 173 LYS A O 1
ATOM 1384 N N . LYS A 1 174 ? -19.252 -10.960 7.993 1.00 88.62 174 LYS A N 1
ATOM 1385 C CA . LYS A 1 174 ? -20.236 -10.351 8.901 1.00 88.62 174 LYS A CA 1
ATOM 1386 C C . LYS A 1 174 ? -21.262 -9.521 8.124 1.00 88.62 174 LYS A C 1
ATOM 1388 O O . LYS A 1 174 ? -22.456 -9.659 8.377 1.00 88.62 174 LYS A O 1
ATOM 1393 N N . ASN A 1 175 ? -20.813 -8.715 7.165 1.00 83.94 175 ASN A N 1
ATOM 1394 C CA . ASN A 1 175 ? -21.705 -7.860 6.383 1.00 83.94 175 ASN A CA 1
ATOM 1395 C C . ASN A 1 175 ? -22.602 -8.662 5.435 1.00 83.94 175 ASN A C 1
ATOM 1397 O O . ASN A 1 175 ? -23.807 -8.429 5.422 1.00 83.94 175 ASN A O 1
ATOM 1401 N N . SER A 1 176 ? -22.070 -9.673 4.739 1.00 85.19 176 SER A N 1
ATOM 1402 C CA . SER A 1 176 ? -22.892 -10.548 3.888 1.00 85.19 176 SER A CA 1
ATOM 1403 C C . SER A 1 176 ? -23.988 -11.278 4.677 1.00 85.19 176 SER A C 1
ATOM 1405 O O . SER A 1 176 ? -25.109 -11.434 4.198 1.00 85.19 176 SER A O 1
ATOM 1407 N N . ASN A 1 177 ? -23.703 -11.698 5.914 1.00 84.50 177 ASN A N 1
ATOM 1408 C CA . ASN A 1 177 ? -24.708 -12.327 6.775 1.00 84.50 177 ASN A CA 1
ATOM 1409 C C . ASN A 1 177 ? -25.801 -11.343 7.223 1.00 84.50 177 ASN A C 1
ATOM 1411 O O . ASN A 1 177 ? -26.967 -11.728 7.309 1.00 84.50 177 ASN A O 1
ATOM 1415 N N . ASN A 1 178 ? -25.443 -10.084 7.482 1.00 75.38 178 ASN A N 1
ATOM 1416 C CA . ASN A 1 178 ? -26.403 -9.040 7.842 1.00 75.38 178 ASN A CA 1
ATOM 1417 C C . ASN A 1 178 ? -27.310 -8.657 6.663 1.00 75.38 178 ASN A C 1
ATOM 1419 O O . ASN A 1 178 ? -28.509 -8.477 6.850 1.00 75.38 178 ASN A O 1
ATOM 1423 N N . GLU A 1 179 ? -26.778 -8.578 5.444 1.00 71.06 179 GLU A N 1
ATOM 1424 C CA . GLU A 1 179 ? -27.595 -8.338 4.245 1.00 71.06 179 GLU A CA 1
ATOM 1425 C C . GLU A 1 179 ? -28.582 -9.484 3.998 1.00 71.06 179 GLU A C 1
ATOM 1427 O O . GLU A 1 179 ? -29.763 -9.255 3.727 1.00 71.06 179 GLU A O 1
ATOM 1432 N N . ASN A 1 180 ? -28.135 -10.730 4.172 1.00 66.88 180 ASN A N 1
ATOM 1433 C CA .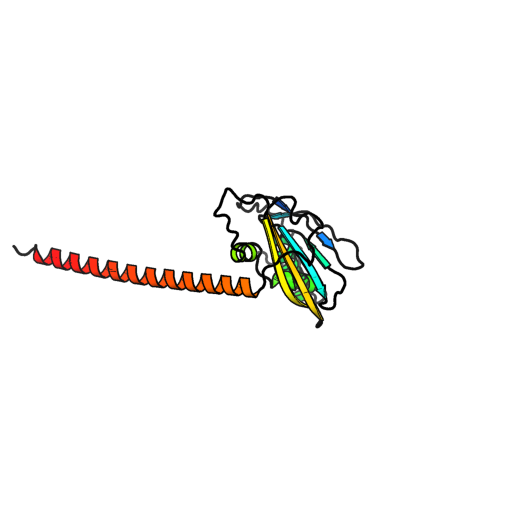 ASN A 1 180 ? -29.008 -11.897 4.063 1.00 66.88 180 ASN A CA 1
ATOM 1434 C C . ASN A 1 180 ? -30.098 -11.914 5.151 1.00 66.88 180 ASN A C 1
ATOM 1436 O O . ASN A 1 180 ? -31.238 -12.288 4.863 1.00 66.88 180 ASN A O 1
ATOM 1440 N N . SER A 1 181 ? -29.798 -11.466 6.376 1.00 64.12 181 SER A N 1
ATOM 1441 C CA . SER A 1 181 ? -30.796 -11.380 7.450 1.00 64.12 181 SER A CA 1
ATOM 1442 C C . SER A 1 181 ? -31.816 -10.253 7.215 1.00 64.12 181 SER A C 1
ATOM 1444 O O . SER A 1 181 ? -33.022 -10.472 7.375 1.00 64.12 181 SER A O 1
ATOM 1446 N N . LEU A 1 182 ? -31.387 -9.082 6.727 1.00 59.44 182 LEU A N 1
ATOM 1447 C CA . LEU A 1 182 ? -32.295 -8.002 6.317 1.00 59.44 182 LEU A CA 1
ATOM 1448 C C . LEU A 1 182 ? -33.214 -8.431 5.164 1.00 59.44 182 LEU A C 1
ATOM 1450 O O . LEU A 1 182 ? -34.414 -8.166 5.195 1.00 59.44 182 LEU A O 1
ATOM 1454 N N . ASN A 1 183 ? -32.687 -9.159 4.182 1.00 56.94 183 ASN A N 1
ATOM 1455 C CA . ASN A 1 183 ? -33.492 -9.667 3.071 1.00 56.94 183 ASN A CA 1
ATOM 1456 C C . ASN A 1 183 ? -34.498 -10.744 3.516 1.00 56.94 183 ASN A C 1
ATOM 1458 O O . ASN A 1 183 ? -35.616 -10.784 2.999 1.00 56.94 183 ASN A O 1
ATOM 1462 N N . SER A 1 184 ? -34.152 -11.570 4.511 1.00 55.16 184 SER A N 1
ATOM 1463 C CA . SER A 1 184 ? -35.087 -12.545 5.095 1.00 55.16 184 SER A CA 1
ATOM 1464 C C . SER A 1 184 ? -36.229 -11.883 5.885 1.00 55.16 184 SER A C 1
ATOM 1466 O O . SER A 1 184 ? -37.390 -12.242 5.706 1.00 55.16 184 SER A O 1
ATOM 1468 N N . SER A 1 185 ? -35.944 -10.831 6.659 1.00 52.88 185 SER A N 1
ATOM 1469 C CA . SER A 1 185 ? -36.960 -10.079 7.422 1.00 52.88 185 SER A CA 1
ATOM 1470 C C . SER A 1 185 ? -37.842 -9.169 6.544 1.00 52.88 185 SER A C 1
ATOM 1472 O O . SER A 1 185 ? -39.025 -8.957 6.833 1.00 52.88 185 SER A O 1
ATOM 1474 N N . ALA A 1 186 ? -37.321 -8.683 5.412 1.00 50.44 186 ALA A N 1
ATOM 1475 C CA . ALA A 1 186 ? -38.109 -7.987 4.391 1.00 50.44 186 ALA A CA 1
ATOM 1476 C C . ALA A 1 186 ? -39.065 -8.926 3.622 1.00 50.44 186 ALA A C 1
ATOM 1478 O O . ALA A 1 186 ? -40.114 -8.492 3.134 1.00 50.44 186 ALA A O 1
ATOM 1479 N N . ALA A 1 187 ? -38.734 -10.218 3.515 1.00 47.69 187 ALA A N 1
ATOM 1480 C CA . ALA A 1 187 ? -39.625 -11.220 2.934 1.00 47.69 187 ALA A CA 1
ATOM 1481 C C . ALA A 1 187 ? -40.807 -11.543 3.868 1.00 47.69 187 ALA A C 1
ATOM 1483 O O . ALA A 1 187 ? -41.938 -11.656 3.396 1.00 47.69 187 ALA A O 1
ATOM 1484 N N . GLU A 1 188 ? -40.581 -11.585 5.185 1.00 46.94 188 GLU A N 1
ATOM 1485 C CA . GLU A 1 188 ? -41.627 -11.846 6.189 1.00 46.94 188 GLU A CA 1
ATOM 1486 C C . GLU A 1 188 ? -42.642 -10.694 6.340 1.00 46.94 188 GLU A C 1
ATOM 1488 O O . GLU A 1 188 ? -43.824 -10.914 6.616 1.00 46.94 188 GLU A O 1
ATOM 1493 N N . THR A 1 189 ? -42.239 -9.449 6.074 1.00 49.47 189 THR A N 1
ATOM 1494 C CA . THR A 1 189 ? -43.158 -8.293 6.108 1.00 49.47 189 THR A CA 1
ATOM 1495 C C . THR A 1 189 ? -44.079 -8.206 4.884 1.00 49.47 189 THR A C 1
ATOM 1497 O O . THR A 1 189 ? -45.174 -7.639 4.977 1.00 49.47 189 THR A O 1
ATOM 1500 N N . LYS A 1 190 ? -43.705 -8.805 3.743 1.00 47.53 190 LYS A N 1
ATOM 1501 C CA . LYS A 1 190 ? -44.583 -8.894 2.560 1.00 47.53 190 LYS A CA 1
ATOM 1502 C C . LYS A 1 190 ? -45.697 -9.930 2.742 1.00 47.53 190 LYS A C 1
ATOM 1504 O O . LYS A 1 190 ? -46.826 -9.671 2.324 1.00 47.53 190 LYS A O 1
ATOM 1509 N N . THR A 1 191 ? -45.432 -11.044 3.423 1.00 49.34 191 THR A N 1
ATOM 1510 C CA . THR A 1 191 ? -46.449 -12.056 3.761 1.00 49.34 191 THR A CA 1
ATOM 1511 C C . THR A 1 191 ? -47.450 -11.556 4.806 1.00 49.34 191 THR A C 1
ATOM 1513 O O . THR A 1 191 ? -48.641 -11.848 4.691 1.00 49.34 191 THR A O 1
ATOM 1516 N N . PHE A 1 192 ? -47.027 -10.721 5.762 1.00 47.50 192 PHE A N 1
ATOM 1517 C CA . PHE A 1 192 ? -47.943 -10.165 6.770 1.00 47.50 192 PHE A CA 1
ATOM 1518 C C . PHE A 1 192 ? -48.936 -9.132 6.196 1.00 47.50 192 PHE A C 1
ATOM 1520 O O . PHE A 1 192 ? -50.103 -9.103 6.593 1.00 47.50 192 PHE A O 1
ATOM 1527 N N . LYS A 1 193 ? -48.532 -8.324 5.199 1.00 43.62 193 LYS A N 1
ATOM 1528 C CA . LYS A 1 193 ? -49.449 -7.394 4.501 1.00 43.62 193 LYS A CA 1
ATOM 1529 C C . LYS A 1 193 ? -50.483 -8.108 3.620 1.00 43.62 193 LYS A C 1
ATOM 1531 O O . LYS A 1 193 ? -51.610 -7.627 3.507 1.00 43.62 193 LYS A O 1
ATOM 1536 N N . ALA A 1 194 ? -50.136 -9.258 3.039 1.00 48.50 194 ALA A N 1
ATOM 1537 C CA . ALA A 1 194 ? -51.076 -10.067 2.259 1.00 48.50 194 ALA A CA 1
ATOM 1538 C C . ALA A 1 194 ? -52.175 -10.696 3.140 1.00 48.50 194 ALA A C 1
ATOM 1540 O O . ALA A 1 194 ? -53.339 -10.733 2.741 1.00 48.50 194 ALA A O 1
ATOM 1541 N N . PHE A 1 195 ? -51.841 -11.101 4.371 1.00 49.50 195 PHE A N 1
ATOM 1542 C CA . PHE A 1 195 ? -52.821 -11.638 5.321 1.00 49.50 195 PHE A CA 1
ATOM 1543 C C . PHE A 1 195 ? -53.843 -10.588 5.790 1.00 49.50 195 PHE A C 1
ATOM 1545 O O . PHE A 1 195 ? -55.039 -10.876 5.833 1.00 49.50 195 PHE A O 1
ATOM 1552 N N . PHE A 1 196 ? -53.425 -9.347 6.060 1.00 47.94 196 PHE A N 1
ATOM 1553 C CA . PHE A 1 196 ? -54.361 -8.291 6.479 1.00 47.94 196 PHE A CA 1
ATOM 1554 C C . PHE A 1 196 ? -55.279 -7.785 5.354 1.00 47.94 196 PHE A C 1
ATOM 1556 O O . PHE A 1 196 ? -56.408 -7.378 5.628 1.00 47.94 196 PHE A O 1
ATOM 1563 N N . SER A 1 197 ? -54.851 -7.861 4.088 1.00 47.50 197 SER A N 1
ATOM 1564 C CA . SER A 1 197 ? -55.695 -7.489 2.941 1.00 47.50 197 SER A CA 1
ATOM 1565 C C . SER A 1 197 ? -56.841 -8.487 2.699 1.00 47.50 197 SER A C 1
ATOM 1567 O O . SER A 1 197 ? -57.960 -8.082 2.364 1.00 47.50 197 SER A O 1
ATOM 1569 N N . HIS A 1 198 ? -56.613 -9.781 2.953 1.00 47.94 198 HIS A N 1
ATOM 1570 C CA . HIS A 1 198 ? -57.661 -10.797 2.822 1.00 47.94 198 HIS A CA 1
ATOM 1571 C C . HIS A 1 198 ? -58.663 -10.807 3.982 1.00 47.94 198 HIS A C 1
ATOM 1573 O O . HIS A 1 198 ? -59.851 -11.019 3.740 1.00 47.94 198 HIS A O 1
ATOM 1579 N N . VAL A 1 199 ? -58.241 -10.499 5.212 1.00 53.12 199 VAL A N 1
ATOM 1580 C CA . VAL A 1 199 ? -59.167 -10.416 6.358 1.00 53.12 199 VAL A CA 1
ATOM 1581 C C . VAL A 1 199 ? -60.107 -9.206 6.238 1.00 53.12 199 VAL A C 1
ATOM 1583 O O . VAL A 1 199 ? -61.297 -9.328 6.528 1.00 53.12 199 VAL A O 1
ATOM 1586 N N . PHE A 1 200 ? -59.632 -8.069 5.714 1.00 47.97 200 PHE A N 1
ATOM 1587 C CA . PHE A 1 200 ? -60.491 -6.902 5.465 1.00 47.97 200 PHE A CA 1
ATOM 1588 C C . PHE A 1 200 ? -61.512 -7.129 4.338 1.00 47.97 200 PHE A C 1
ATOM 1590 O O . PHE A 1 200 ? -62.651 -6.676 4.443 1.00 47.97 200 PHE A O 1
ATOM 1597 N N . SER A 1 201 ? -61.153 -7.879 3.290 1.00 50.06 201 SER A N 1
ATOM 1598 C CA . SER A 1 201 ? -62.088 -8.182 2.191 1.00 50.06 201 SER A CA 1
ATOM 1599 C C . SER A 1 201 ? -63.219 -9.127 2.615 1.00 50.06 201 SER A C 1
ATOM 1601 O O . SER A 1 201 ? -64.341 -9.002 2.128 1.00 50.06 201 SER A O 1
ATOM 1603 N N . ILE A 1 202 ? -62.959 -10.042 3.554 1.00 53.41 202 ILE A N 1
ATOM 1604 C CA . ILE A 1 202 ? -63.982 -10.962 4.076 1.00 53.41 202 ILE A CA 1
ATOM 1605 C C . ILE A 1 202 ? -64.943 -10.239 5.036 1.00 53.41 202 ILE A C 1
ATOM 1607 O O . ILE A 1 202 ? -66.145 -10.502 5.005 1.00 53.41 202 ILE A O 1
ATOM 1611 N N . PHE A 1 203 ? -64.459 -9.275 5.827 1.00 49.19 203 PHE A N 1
ATOM 1612 C CA . PHE A 1 203 ? -65.316 -8.492 6.728 1.00 49.19 203 PHE A CA 1
ATOM 1613 C C . PHE A 1 203 ? -66.294 -7.561 5.991 1.00 49.19 203 PHE A C 1
ATOM 1615 O O . PHE A 1 203 ? -67.429 -7.397 6.436 1.00 49.19 203 PHE A O 1
ATOM 1622 N N . ILE A 1 204 ? -65.905 -7.002 4.839 1.00 52.66 204 ILE A N 1
ATOM 1623 C CA . ILE A 1 204 ? -66.789 -6.132 4.039 1.00 52.66 204 ILE A CA 1
ATOM 1624 C C . ILE A 1 204 ? -67.918 -6.938 3.370 1.00 52.66 204 ILE A C 1
ATOM 1626 O O . ILE A 1 204 ? -69.044 -6.454 3.266 1.00 52.66 204 ILE A O 1
ATOM 1630 N N . LEU A 1 205 ? -67.668 -8.193 2.983 1.00 47.81 205 LEU A N 1
ATOM 1631 C CA . LEU A 1 205 ? -68.690 -9.057 2.377 1.00 47.81 205 LEU A CA 1
ATOM 1632 C C . LEU A 1 205 ? -69.741 -9.566 3.378 1.00 47.81 205 LEU A C 1
ATOM 1634 O O . LEU A 1 205 ? -70.849 -9.904 2.964 1.00 47.81 205 LEU A O 1
ATOM 1638 N N . PHE A 1 206 ? -69.435 -9.592 4.678 1.00 45.91 206 PHE A N 1
ATOM 1639 C CA . PHE A 1 206 ? -70.385 -10.027 5.710 1.00 45.91 206 PHE A CA 1
ATOM 1640 C C . PHE A 1 206 ? -71.344 -8.919 6.178 1.00 45.91 206 PHE A C 1
ATOM 1642 O O . PHE A 1 206 ? -72.446 -9.228 6.621 1.00 45.91 206 PHE A O 1
ATOM 1649 N N . PHE A 1 207 ? -70.979 -7.640 6.034 1.00 47.44 207 PHE A N 1
ATOM 1650 C CA . PHE A 1 207 ? -71.830 -6.505 6.432 1.00 47.44 207 PHE A CA 1
ATOM 1651 C C . PHE A 1 207 ? -72.734 -5.954 5.318 1.00 47.44 207 PHE A C 1
ATOM 1653 O O . PHE A 1 207 ? -73.596 -5.129 5.593 1.00 47.44 207 PHE A O 1
ATOM 1660 N N . ALA A 1 208 ? -72.600 -6.428 4.076 1.00 46.66 208 ALA A N 1
ATOM 1661 C CA . ALA A 1 208 ? -73.474 -6.039 2.961 1.00 46.66 208 ALA A CA 1
ATOM 1662 C C . ALA A 1 208 ? -74.750 -6.903 2.841 1.00 46.66 208 ALA A C 1
ATOM 1664 O O . ALA A 1 208 ? -75.443 -6.862 1.824 1.00 46.66 208 ALA A O 1
ATOM 1665 N N . ARG A 1 209 ? -75.043 -7.729 3.853 1.00 44.16 209 ARG A N 1
ATOM 1666 C CA . ARG A 1 209 ? -76.185 -8.652 3.882 1.00 44.16 209 ARG A CA 1
ATOM 1667 C C . ARG A 1 209 ? -76.948 -8.562 5.210 1.00 44.16 209 ARG A C 1
ATOM 1669 O O . ARG A 1 209 ? -77.168 -9.575 5.860 1.00 44.16 209 ARG A O 1
ATOM 1676 N N . PHE A 1 210 ? -77.326 -7.349 5.603 1.00 42.47 210 PHE A N 1
ATOM 1677 C CA . PHE A 1 210 ? -78.391 -7.071 6.570 1.00 42.47 210 PHE A CA 1
ATOM 1678 C C . PHE A 1 210 ? -79.096 -5.772 6.191 1.00 42.47 210 PHE A C 1
ATOM 1680 O O . PHE A 1 210 ? -78.390 -4.846 5.734 1.00 42.47 210 PHE A O 1
#

Foldseek 3Di:
DDPDPPPPPPPPPPVPPPPPPQQEKKFFWKDDPPDDIRGDDIDTDQKKKKKWKDFPVDHDIIIGIHDLVVLLVVLVVLVVCCVVPVPGPPNLVSVVSNVDDDLVLQCVLVVNDCPDVPDDQKDKAKEKDWDARPNTTMIMIMIMIHHHPDRRDDDDDPPDDYDYVVSSVVVVVVVVVVVVVVVVVVVVVVVVVVVVVVVVVVVVVVVVPD

Radius of gyration: 24.93 Å; chains: 1; bounding box: 97×34×49 Å

Secondary structure (DSSP, 8-state):
----SSS-----------SS---EEE--EEE-TTS--EE---EEESSEEEEEEEETTT-PPEEEEEEHHHHHHHHHHHHHHHHHHS---HHHHHHHHHHSPPHHHHHHHTT--TT-TTS-SSEEEEEEEEEEETTEEEEEEEEEEESTTTSSSS---TTS-EEEHHHHHHHHHHHHHHHHHHHHHHHHHHHHHHHHHHHHHHHHHHHT--

pLDDT: mean 75.66, std 19.6, range [30.84, 96.5]

Sequence (210 aa):
MCRDITNLCNTLLVDYSPQTNITQECTFSTDLPEQHTLIYRNCSEEWCFTFISSDKTGGATTTQKGCESRSLLKHVQNKAIDEEFKNNTEWHYSKPLYDSPRCNEIITAAGLNEENPFSQKDIRVCLDIEFIENDIPSKGKICCCKGKNNCNGNDILWSEIAITMKDIEKFRKKNSNNENSLNSSAAETKTFKAFFSHVFSIFILFFARF